Protein AF-A0A7X8XE27-F1 (afdb_monomer_lite)

Radius of gyration: 21.92 Å; chains: 1; bounding box: 52×35×64 Å

Foldseek 3Di:
DVVVVVVLCCCPVCLLVVLCVLLDLLNLQKAFPVGAPVVVLVVLVVLLVVLVVVLVVDPDPVVNLSSVLVNLSSQLSNLSSQLSVLLVCLLPHDDDPCSLVSNVVSLVSNVVSLVVVLVSCCVVDPPDDDSSSNVVCVVRSVVSVVSSVQSVQQWKKKWKKFDQPLPFFKWKWKWWQFPVGIDTQDIGRRAHVVNNRRIMMGITGDPDLGDTFKMKMKIFAAAKMWTQEMWTTHPNWTKGFDDKDKDWDWDPRVSHRDNDPDTIIFADHHRVVCVVDVVRRPTMIMMITGIDTD

Secondary structure (DSSP, 8-state):
-HHHHHHHHHHHHSHHHHHHHHTSHHHHTEEETTBS-HHHHHHHHHHHHHHHHHHHH--SHHHHHHHHHHHHHHHHHHHHHHHHHHHHHHHHS---TTHHHHHHHHHHHHHHHHHHHHHHHHHHSTT--S-HHHHHHHHHHHHHHHHHHHHHHT-EEEEEEE-S-TT-EEEEEEEEEETTEEEEEEEEE---SSTT-SEEEEEEE-S--SPEEEEEEEEEEEEEEEEEEEEEEETTEEEEEEEEEEESSEE-GGGGSSSSS--EEEEES-HHHHHH-HHHHTPPEEEEEEEEE-

Structure (mmCIF, N/CA/C/O backbone):
data_AF-A0A7X8XE27-F1
#
_entry.id   AF-A0A7X8XE27-F1
#
loop_
_atom_site.group_PDB
_atom_site.id
_atom_site.type_symbol
_atom_site.label_atom_id
_atom_site.label_alt_id
_atom_site.label_comp_id
_atom_site.label_asym_id
_atom_site.label_entity_id
_atom_site.label_seq_id
_atom_site.pdbx_PDB_ins_code
_atom_site.Cartn_x
_atom_site.Cartn_y
_atom_site.Cartn_z
_atom_site.occupancy
_atom_site.B_iso_or_equiv
_atom_site.auth_seq_id
_atom_site.auth_comp_id
_atom_site.auth_asym_id
_atom_site.auth_atom_id
_atom_site.pdbx_PDB_model_num
ATOM 1 N N . ASP A 1 1 ? 6.475 -4.114 -38.407 1.00 52.50 1 ASP A N 1
ATOM 2 C CA . ASP A 1 1 ? 7.044 -2.835 -37.939 1.00 52.50 1 ASP A CA 1
ATOM 3 C C . ASP A 1 1 ? 6.078 -1.964 -37.155 1.00 52.50 1 ASP A C 1
ATOM 5 O O . ASP A 1 1 ? 6.455 -1.553 -36.069 1.00 52.50 1 ASP A O 1
ATOM 9 N N . GLU A 1 2 ? 4.837 -1.755 -37.597 1.00 38.69 2 GLU A N 1
ATOM 10 C CA . GLU A 1 2 ? 3.845 -0.936 -36.868 1.00 38.69 2 GLU A CA 1
ATOM 11 C C . GLU A 1 2 ? 3.495 -1.489 -35.471 1.00 38.69 2 GLU A C 1
ATOM 13 O O . GLU A 1 2 ? 3.572 -0.767 -34.490 1.00 38.69 2 GLU A O 1
ATOM 18 N N . VAL A 1 3 ? 3.290 -2.806 -35.341 1.00 46.00 3 VAL A N 1
ATOM 19 C CA . VAL A 1 3 ? 3.072 -3.484 -34.042 1.00 46.00 3 VAL A CA 1
ATOM 20 C C . VAL A 1 3 ? 4.268 -3.344 -33.092 1.00 46.00 3 VAL A C 1
ATOM 22 O O . VAL A 1 3 ? 4.089 -3.243 -31.882 1.00 46.00 3 VAL A O 1
ATOM 25 N N . LEU A 1 4 ? 5.496 -3.333 -33.625 1.00 45.22 4 LEU A N 1
ATOM 26 C CA . LEU A 1 4 ? 6.700 -3.132 -32.817 1.00 45.22 4 LEU A CA 1
ATOM 27 C C . LEU A 1 4 ? 6.772 -1.670 -32.360 1.00 45.22 4 LEU A C 1
ATOM 29 O O . LEU A 1 4 ? 6.983 -1.426 -31.183 1.00 45.22 4 LEU A O 1
ATOM 33 N N . LEU A 1 5 ? 6.525 -0.713 -33.259 1.00 46.56 5 LEU A N 1
ATOM 34 C CA . LEU A 1 5 ? 6.460 0.721 -32.957 1.00 46.56 5 LEU A CA 1
ATOM 35 C C . LEU A 1 5 ? 5.353 1.070 -31.952 1.00 46.56 5 LEU A C 1
ATOM 37 O O . LEU A 1 5 ? 5.596 1.864 -31.046 1.00 46.56 5 LEU A O 1
ATOM 41 N N . ASP A 1 6 ? 4.185 0.441 -32.051 1.00 50.34 6 ASP A N 1
ATOM 42 C CA . ASP A 1 6 ? 3.089 0.599 -31.096 1.00 50.34 6 ASP A CA 1
ATOM 43 C C . ASP A 1 6 ? 3.416 -0.054 -29.756 1.00 50.34 6 ASP A C 1
ATOM 45 O O . ASP A 1 6 ? 3.241 0.575 -28.711 1.00 50.34 6 ASP A O 1
ATOM 49 N N . ALA A 1 7 ? 3.981 -1.266 -29.749 1.00 50.03 7 ALA A N 1
ATOM 50 C CA . ALA A 1 7 ? 4.483 -1.888 -28.525 1.00 50.03 7 ALA A CA 1
ATOM 51 C C . ALA A 1 7 ? 5.554 -1.010 -27.858 1.00 50.03 7 ALA A C 1
ATOM 53 O O . ALA A 1 7 ? 5.538 -0.835 -26.642 1.00 50.03 7 ALA A O 1
ATOM 54 N N . MET A 1 8 ? 6.435 -0.394 -28.650 1.00 51.53 8 MET A N 1
ATOM 55 C CA . MET A 1 8 ? 7.493 0.500 -28.185 1.00 51.53 8 MET A CA 1
ATOM 56 C C . MET A 1 8 ? 6.935 1.808 -27.630 1.00 51.53 8 MET A C 1
ATOM 58 O O . MET A 1 8 ? 7.313 2.162 -26.523 1.00 51.53 8 MET A O 1
ATOM 62 N N . ARG A 1 9 ? 5.995 2.480 -28.309 1.00 49.75 9 ARG A N 1
ATOM 63 C CA . ARG A 1 9 ? 5.295 3.669 -27.781 1.00 49.75 9 ARG A CA 1
ATOM 64 C C . ARG A 1 9 ? 4.586 3.365 -26.469 1.00 49.75 9 ARG A C 1
ATOM 66 O O . ARG A 1 9 ? 4.750 4.081 -25.483 1.00 49.75 9 ARG A O 1
ATOM 73 N N . THR A 1 10 ? 3.884 2.235 -26.424 1.00 51.91 10 THR A N 1
ATOM 74 C CA . THR A 1 10 ? 3.203 1.748 -25.220 1.00 51.91 10 THR A CA 1
ATOM 75 C C . THR A 1 10 ? 4.185 1.517 -24.072 1.00 51.91 10 THR A C 1
ATOM 77 O O . THR A 1 10 ? 3.828 1.707 -22.913 1.00 51.91 10 THR A O 1
ATOM 80 N N . TRP A 1 11 ? 5.426 1.132 -24.372 1.00 52.97 11 TRP A N 1
ATOM 81 C CA . TRP A 1 11 ? 6.449 0.851 -23.374 1.00 52.97 11 TRP A CA 1
ATOM 82 C C . TRP A 1 11 ? 7.327 2.063 -23.036 1.00 52.97 11 TRP A C 1
ATOM 84 O O . TRP A 1 11 ? 7.807 2.149 -21.920 1.00 52.97 11 TRP A O 1
ATOM 94 N N . THR A 1 12 ? 7.516 3.045 -23.913 1.00 52.06 12 THR A N 1
ATOM 95 C CA . THR A 1 12 ? 8.308 4.250 -23.608 1.00 52.06 12 THR A CA 1
ATOM 96 C C . THR A 1 12 ? 7.471 5.361 -22.979 1.00 52.06 12 THR A C 1
ATOM 98 O O . THR A 1 12 ? 7.976 6.096 -22.139 1.00 52.06 12 THR A O 1
ATOM 101 N N . GLU A 1 13 ? 6.186 5.479 -23.330 1.00 49.72 13 GLU A N 1
ATOM 102 C CA . GLU A 1 13 ? 5.309 6.539 -22.807 1.00 49.72 13 GLU A CA 1
ATOM 103 C C . GLU A 1 13 ? 4.600 6.119 -21.509 1.00 49.72 13 GLU A C 1
ATOM 105 O O . GLU A 1 13 ? 4.481 6.923 -20.586 1.00 49.72 13 GLU A O 1
ATOM 110 N N . LYS A 1 14 ? 4.201 4.844 -21.360 1.00 52.22 14 LYS A N 1
ATOM 111 C CA . LYS A 1 14 ? 3.549 4.376 -20.118 1.00 52.22 14 LYS A CA 1
ATOM 112 C C . LYS A 1 14 ? 4.525 4.127 -18.971 1.00 52.22 14 LYS A C 1
ATOM 114 O O . LYS A 1 14 ? 4.100 4.096 -17.820 1.00 52.22 14 LYS A O 1
ATOM 119 N N . THR A 1 15 ? 5.815 3.947 -19.237 1.00 52.00 15 THR A N 1
ATOM 120 C CA . THR A 1 15 ? 6.766 3.502 -18.203 1.00 52.00 15 THR A CA 1
ATOM 121 C C . THR A 1 15 ? 7.099 4.577 -17.170 1.00 52.00 15 THR A C 1
ATOM 123 O O . THR A 1 15 ? 7.339 4.244 -16.013 1.00 52.00 15 THR A O 1
ATOM 126 N N . TYR A 1 16 ? 6.910 5.856 -17.506 1.00 51.88 16 TYR A N 1
ATOM 127 C CA . TYR A 1 16 ? 6.909 6.946 -16.524 1.00 51.88 16 TYR A CA 1
ATOM 128 C C . TYR A 1 16 ? 5.826 6.777 -15.452 1.00 51.88 16 TYR A C 1
ATOM 130 O O . TYR A 1 16 ? 6.109 6.890 -14.263 1.00 51.88 16 TYR A O 1
ATOM 138 N N . SER A 1 17 ? 4.600 6.423 -15.856 1.00 55.03 17 SER A N 1
ATOM 139 C CA . SER A 1 17 ? 3.514 6.120 -14.911 1.00 55.03 17 SER A CA 1
ATOM 140 C C . SER A 1 17 ? 3.743 4.816 -14.137 1.00 55.03 17 SER A C 1
ATOM 142 O O . SER A 1 17 ? 3.210 4.636 -13.045 1.00 55.03 17 SER A O 1
ATOM 144 N N . LYS A 1 18 ? 4.568 3.904 -14.674 1.00 65.12 18 LYS A N 1
ATOM 145 C CA . LYS A 1 18 ? 4.872 2.633 -14.013 1.00 65.12 18 LYS A CA 1
ATOM 146 C C . LYS A 1 18 ? 5.796 2.817 -12.816 1.00 65.12 18 LYS A C 1
ATOM 148 O O . LYS A 1 18 ? 5.510 2.220 -11.786 1.00 65.12 18 LYS A O 1
ATOM 153 N N . PHE A 1 19 ? 6.849 3.635 -12.899 1.00 69.38 19 PHE A N 1
ATOM 154 C CA . PHE A 1 19 ? 7.773 3.807 -11.764 1.00 69.38 19 PHE A CA 1
ATOM 155 C C . PHE A 1 19 ? 7.086 4.414 -10.551 1.00 69.38 19 PHE A C 1
ATOM 157 O O . PHE A 1 19 ? 7.182 3.859 -9.457 1.00 69.38 19 PHE A O 1
ATOM 164 N N . SER A 1 20 ? 6.334 5.495 -10.768 1.00 70.25 20 SER A N 1
ATOM 165 C CA . SER A 1 20 ? 5.564 6.135 -9.708 1.00 70.25 20 SER A CA 1
ATOM 166 C C . SER A 1 20 ? 4.583 5.154 -9.069 1.00 70.25 20 SER A C 1
ATOM 168 O O . SER A 1 20 ? 4.427 5.172 -7.855 1.00 70.25 20 SER A O 1
ATOM 170 N N . SER A 1 21 ? 3.983 4.246 -9.850 1.00 81.94 21 SER A N 1
ATOM 171 C CA . SER A 1 21 ? 3.086 3.215 -9.323 1.00 81.94 21 SER A CA 1
ATOM 172 C C . SER A 1 21 ? 3.814 2.102 -8.551 1.00 81.94 21 SER A C 1
ATOM 174 O O . SER A 1 21 ? 3.418 1.804 -7.428 1.00 81.94 21 SER A O 1
ATOM 176 N N . LEU A 1 22 ? 4.897 1.529 -9.092 1.00 87.56 22 LEU A N 1
ATOM 177 C CA . LEU A 1 22 ? 5.594 0.349 -8.549 1.00 87.56 22 LEU A CA 1
ATOM 178 C C . LEU A 1 22 ? 6.518 0.659 -7.368 1.00 87.56 22 LEU A C 1
ATOM 180 O O . LEU A 1 22 ? 6.864 -0.236 -6.606 1.00 87.56 22 LEU A O 1
ATOM 184 N N . LEU A 1 23 ? 6.933 1.914 -7.221 1.00 91.56 23 LEU A N 1
ATOM 185 C CA . LEU A 1 23 ? 7.709 2.392 -6.076 1.00 91.56 23 LEU A CA 1
ATOM 186 C C . LEU A 1 23 ? 6.852 3.237 -5.122 1.00 91.56 23 LEU A C 1
ATOM 188 O O . LEU A 1 23 ? 7.371 3.819 -4.175 1.00 91.56 23 LEU A O 1
ATOM 192 N N . SER A 1 24 ? 5.535 3.314 -5.346 1.00 91.19 24 SER A N 1
ATOM 193 C CA . SER A 1 24 ? 4.640 3.992 -4.408 1.00 91.19 24 SER A CA 1
ATOM 194 C C . SER A 1 24 ? 4.475 3.198 -3.118 1.00 91.19 24 SER A C 1
ATOM 196 O O . SER A 1 24 ? 4.421 1.966 -3.122 1.00 91.19 24 SER A O 1
ATOM 198 N N . GLN A 1 25 ? 4.227 3.919 -2.024 1.00 92.06 25 GLN A N 1
ATOM 199 C CA . GLN A 1 25 ? 3.731 3.333 -0.779 1.00 92.06 25 GLN A CA 1
ATOM 200 C C . GLN A 1 25 ? 2.491 2.459 -1.022 1.00 92.06 25 GLN A C 1
ATOM 202 O O . GLN A 1 25 ? 2.365 1.378 -0.456 1.00 92.06 25 GLN A O 1
ATOM 207 N N . GLY A 1 26 ? 1.588 2.903 -1.904 1.00 90.69 26 GLY A N 1
ATOM 208 C CA . GLY A 1 26 ? 0.358 2.183 -2.220 1.00 90.69 26 GLY A CA 1
ATOM 209 C C . GLY A 1 26 ? 0.571 0.822 -2.880 1.00 90.69 26 GLY A C 1
ATOM 210 O O . GLY A 1 26 ? -0.280 -0.043 -2.710 1.00 90.69 26 GLY A O 1
ATOM 211 N N . TYR A 1 27 ? 1.686 0.623 -3.583 1.00 92.31 27 TYR A N 1
ATOM 212 C CA . TYR A 1 27 ? 2.089 -0.678 -4.111 1.00 92.31 27 TYR A CA 1
ATOM 213 C C . TYR A 1 27 ? 2.929 -1.464 -3.102 1.00 92.31 27 TYR A C 1
ATOM 215 O O . TYR A 1 27 ? 2.671 -2.647 -2.904 1.00 92.31 27 TYR A O 1
ATOM 223 N N . LEU A 1 28 ? 3.928 -0.840 -2.472 1.00 95.31 28 LEU A N 1
ATOM 224 C CA . LEU A 1 28 ? 4.884 -1.531 -1.595 1.00 95.31 28 LEU A CA 1
ATOM 225 C C . LEU A 1 28 ? 4.248 -2.063 -0.306 1.00 95.31 28 LEU A C 1
ATOM 227 O O . LEU A 1 28 ? 4.671 -3.099 0.190 1.00 95.31 28 LEU A O 1
ATOM 231 N N . LEU A 1 29 ? 3.215 -1.384 0.197 1.00 95.81 29 LEU A N 1
ATOM 232 C CA . LEU A 1 29 ? 2.493 -1.724 1.428 1.00 95.81 29 LEU A CA 1
ATOM 233 C C . LEU A 1 29 ? 1.088 -2.278 1.153 1.00 95.81 29 LEU A C 1
ATOM 235 O O . LEU A 1 29 ? 0.155 -2.076 1.933 1.00 95.81 29 LEU A O 1
ATOM 239 N N . ASN A 1 30 ? 0.918 -2.907 -0.008 1.00 95.12 30 ASN A N 1
ATOM 240 C CA . ASN A 1 30 ? -0.318 -3.560 -0.413 1.00 95.12 30 ASN A CA 1
ATOM 241 C C . ASN A 1 30 ? -0.003 -4.974 -0.875 1.00 95.12 30 ASN A C 1
ATOM 243 O O . ASN A 1 30 ? 0.770 -5.165 -1.819 1.00 95.12 30 ASN A O 1
ATOM 247 N N . PHE A 1 31 ? -0.592 -5.957 -0.216 1.00 94.19 31 PHE A N 1
ATOM 248 C CA . PHE A 1 31 ? -0.321 -7.361 -0.464 1.00 94.19 31 PHE A CA 1
ATOM 249 C C . PHE A 1 31 ? -1.602 -8.043 -0.910 1.00 94.19 31 PHE A C 1
ATOM 251 O O . PHE A 1 31 ? -2.662 -7.861 -0.321 1.00 94.19 31 PHE A O 1
ATOM 258 N N . ASN A 1 32 ? -1.517 -8.819 -1.985 1.00 90.75 32 ASN A N 1
ATOM 259 C CA . ASN A 1 32 ? -2.635 -9.653 -2.394 1.00 90.75 32 ASN A CA 1
ATOM 260 C C . ASN A 1 32 ? -2.829 -10.744 -1.333 1.00 90.75 32 ASN A C 1
ATOM 262 O O . ASN A 1 32 ? -1.846 -11.253 -0.799 1.00 90.75 32 ASN A O 1
ATOM 266 N N . PHE A 1 33 ? -4.073 -11.136 -1.070 1.00 88.06 33 PHE A N 1
ATOM 267 C CA . PHE A 1 33 ? -4.371 -12.267 -0.189 1.00 88.06 33 PHE A CA 1
ATOM 268 C C . PHE A 1 33 ? -3.650 -13.562 -0.609 1.00 88.06 33 PHE A C 1
ATOM 270 O O . PHE A 1 33 ? -3.213 -14.341 0.229 1.00 88.06 33 PHE A O 1
ATOM 277 N N . ASN A 1 34 ? -3.441 -13.759 -1.915 1.00 84.69 34 ASN A N 1
ATOM 278 C CA . ASN A 1 34 ? -2.678 -14.890 -2.456 1.00 84.69 34 ASN A CA 1
ATOM 279 C C . ASN A 1 34 ? -1.146 -14.733 -2.318 1.00 84.69 34 ASN A C 1
ATOM 281 O O . ASN A 1 34 ? -0.391 -15.537 -2.865 1.00 84.69 34 ASN A O 1
ATOM 285 N N . GLY A 1 35 ? -0.679 -13.691 -1.627 1.00 85.31 35 GLY A N 1
ATOM 286 C CA . GLY A 1 35 ? 0.728 -13.405 -1.376 1.00 85.31 35 GLY A CA 1
ATOM 287 C C . GLY A 1 35 ? 1.419 -12.602 -2.481 1.00 85.31 35 GLY A C 1
ATOM 288 O O . GLY A 1 35 ? 0.819 -11.811 -3.215 1.00 85.31 35 GLY A O 1
ATOM 289 N N . MET A 1 36 ? 2.737 -12.779 -2.572 1.00 90.38 36 MET A N 1
ATOM 290 C CA . MET A 1 36 ? 3.600 -12.035 -3.490 1.00 90.38 36 MET A CA 1
ATOM 291 C C . MET A 1 36 ? 3.429 -12.492 -4.954 1.00 90.38 36 MET A C 1
ATOM 293 O O . MET A 1 36 ? 3.272 -13.686 -5.220 1.00 90.38 36 MET A O 1
ATOM 297 N N . PRO A 1 37 ? 3.510 -11.579 -5.947 1.00 88.38 37 PRO A N 1
ATOM 298 C CA . PRO A 1 37 ? 3.256 -11.888 -7.358 1.00 88.38 37 PRO A CA 1
ATOM 299 C C . PRO A 1 37 ? 4.443 -12.594 -8.050 1.00 88.38 37 PRO A C 1
ATOM 301 O O . PRO A 1 37 ? 4.961 -12.128 -9.067 1.00 88.38 37 PRO A O 1
ATOM 304 N N . TYR A 1 38 ? 4.872 -13.748 -7.532 1.00 91.12 38 TYR A N 1
ATOM 305 C CA . TYR A 1 38 ? 6.031 -14.504 -8.029 1.00 91.12 38 TYR A CA 1
ATOM 306 C C . TYR A 1 38 ? 5.939 -14.886 -9.509 1.00 91.12 38 TYR A C 1
ATOM 308 O O . TYR A 1 38 ? 6.947 -14.879 -10.213 1.00 91.12 38 TYR A O 1
ATOM 316 N N . ALA A 1 39 ? 4.737 -15.178 -10.014 1.00 90.31 39 ALA A N 1
ATOM 317 C CA . ALA A 1 39 ? 4.532 -15.479 -11.431 1.00 90.31 39 ALA A CA 1
ATOM 318 C C . ALA A 1 39 ? 4.867 -14.279 -12.339 1.00 90.31 39 ALA A C 1
ATOM 320 O O . ALA A 1 39 ? 5.435 -14.454 -13.420 1.00 90.31 39 ALA A O 1
ATOM 321 N N . VAL A 1 40 ? 4.566 -13.055 -11.887 1.00 88.19 40 VAL A N 1
ATOM 322 C CA . VAL A 1 40 ? 4.901 -11.819 -12.612 1.00 88.19 40 VAL A CA 1
ATOM 323 C C . VAL A 1 40 ? 6.416 -11.628 -12.643 1.00 88.19 40 VAL A C 1
ATOM 325 O O . VAL A 1 40 ? 6.974 -11.339 -13.699 1.00 88.19 40 VAL A O 1
ATOM 328 N N . GLU A 1 41 ? 7.093 -11.860 -11.517 1.00 91.25 41 GLU A N 1
ATOM 329 C CA . GLU A 1 41 ? 8.556 -11.794 -11.438 1.00 91.25 41 GLU A CA 1
ATOM 330 C C . GLU A 1 41 ? 9.235 -12.881 -12.291 1.00 91.25 41 GLU A C 1
ATOM 332 O O . GLU A 1 41 ? 10.195 -12.601 -13.009 1.00 91.25 41 GLU A O 1
ATOM 337 N N . ALA A 1 42 ? 8.710 -14.108 -12.316 1.00 92.00 42 ALA A N 1
ATOM 338 C CA . ALA A 1 42 ? 9.221 -15.167 -13.187 1.00 92.00 42 ALA A CA 1
ATOM 339 C C . ALA A 1 42 ? 9.103 -14.796 -14.679 1.00 92.00 42 ALA A C 1
ATOM 341 O O . ALA A 1 42 ? 10.060 -14.965 -15.442 1.00 92.00 42 ALA A O 1
ATOM 342 N N . ASN A 1 43 ? 7.964 -14.226 -15.091 1.00 89.44 43 ASN A N 1
ATOM 343 C CA . ASN A 1 43 ? 7.776 -13.710 -16.448 1.00 89.44 43 ASN A CA 1
ATOM 344 C C . ASN A 1 43 ? 8.760 -12.564 -16.749 1.00 89.44 43 ASN A C 1
ATOM 346 O O . ASN A 1 43 ? 9.406 -12.554 -17.796 1.00 89.44 43 ASN A O 1
ATOM 350 N N . ARG A 1 44 ? 8.966 -11.643 -15.802 1.00 90.38 44 ARG A N 1
ATOM 351 C CA . ARG A 1 44 ? 9.948 -10.559 -15.935 1.00 90.38 44 ARG A CA 1
ATOM 352 C C . ARG A 1 44 ? 11.367 -11.087 -16.149 1.00 90.38 44 ARG A C 1
ATOM 354 O O . ARG A 1 44 ? 12.064 -10.612 -17.044 1.00 90.38 44 ARG A O 1
ATOM 361 N N . ARG A 1 45 ? 11.796 -12.107 -15.397 1.00 91.44 45 ARG A N 1
ATOM 362 C CA . ARG A 1 45 ? 13.108 -12.760 -15.588 1.00 91.44 45 ARG A CA 1
ATOM 363 C C . ARG A 1 45 ? 13.250 -13.365 -16.984 1.00 91.44 45 ARG A C 1
ATOM 365 O O . ARG A 1 45 ? 14.294 -13.192 -17.617 1.00 91.44 45 ARG A O 1
ATOM 372 N N . LEU A 1 46 ? 12.200 -14.013 -17.490 1.00 91.62 46 LEU A N 1
ATOM 373 C CA . LEU A 1 46 ? 12.168 -14.528 -18.860 1.00 91.62 46 LEU A CA 1
ATOM 374 C C . LEU A 1 46 ? 12.296 -13.393 -19.890 1.00 91.62 46 LEU A C 1
ATOM 376 O O . LEU A 1 46 ? 13.125 -13.480 -20.797 1.00 91.62 46 LEU A O 1
ATOM 380 N N . GLN A 1 47 ? 11.541 -12.303 -19.724 1.00 89.31 47 GLN A N 1
ATOM 381 C CA . GLN A 1 47 ? 11.629 -11.122 -20.591 1.00 89.31 47 GLN A CA 1
ATOM 382 C C . GLN A 1 47 ? 13.042 -10.531 -20.593 1.00 89.31 47 GLN A C 1
ATOM 384 O O . GLN A 1 47 ? 13.595 -10.283 -21.663 1.00 89.31 47 GLN A O 1
ATOM 389 N N . LYS A 1 48 ? 13.678 -10.386 -19.423 1.00 90.31 48 LYS A N 1
ATOM 390 C CA . LYS A 1 48 ? 15.068 -9.909 -19.306 1.00 90.31 48 LYS A CA 1
ATOM 391 C C . LYS A 1 48 ? 16.041 -10.790 -20.091 1.00 90.31 48 LYS A C 1
ATOM 393 O O . LYS A 1 48 ? 16.888 -10.269 -20.818 1.00 90.31 48 LYS A O 1
ATOM 398 N N . ALA A 1 49 ? 15.905 -12.114 -19.997 1.00 90.06 49 ALA A N 1
ATOM 399 C CA . ALA A 1 49 ? 16.746 -13.050 -20.742 1.00 90.06 49 ALA A CA 1
ATOM 400 C C . ALA A 1 49 ? 16.567 -12.908 -22.267 1.00 90.06 49 ALA A C 1
ATOM 402 O O . ALA A 1 49 ? 17.557 -12.850 -23.004 1.00 90.06 49 ALA A O 1
ATOM 403 N N . ILE A 1 50 ? 15.320 -12.785 -22.736 1.00 90.12 50 ILE A N 1
ATOM 404 C CA . ILE A 1 50 ? 14.992 -12.589 -24.157 1.00 90.12 50 ILE A CA 1
ATOM 405 C C . ILE A 1 50 ? 15.556 -11.257 -24.667 1.00 90.12 50 ILE A C 1
ATOM 407 O O . ILE A 1 50 ? 16.230 -11.229 -25.699 1.00 90.12 50 ILE A O 1
ATOM 411 N N . ILE A 1 51 ? 15.339 -10.163 -23.933 1.00 90.81 51 ILE A N 1
ATOM 412 C CA . ILE A 1 51 ? 15.809 -8.822 -24.306 1.00 90.81 51 ILE A CA 1
ATOM 413 C C . ILE A 1 51 ? 17.338 -8.775 -24.363 1.00 90.81 51 ILE A C 1
ATOM 415 O O . ILE A 1 51 ? 17.895 -8.266 -25.336 1.00 90.81 51 ILE A O 1
ATOM 419 N N . LYS A 1 52 ? 18.034 -9.388 -23.398 1.00 91.50 52 LYS A N 1
ATOM 420 C CA . LYS A 1 52 ? 19.502 -9.480 -23.406 1.00 91.50 52 LYS A CA 1
ATOM 421 C C . LYS A 1 52 ? 20.030 -10.166 -24.671 1.00 91.50 52 LYS A C 1
ATOM 423 O O . LYS A 1 52 ? 20.993 -9.685 -25.268 1.00 91.50 52 LYS A O 1
ATOM 428 N N . ASN A 1 53 ? 19.396 -11.256 -25.109 1.00 90.31 53 ASN A N 1
ATOM 429 C CA . ASN A 1 53 ? 19.755 -11.922 -26.365 1.00 90.31 53 ASN A CA 1
ATOM 430 C C . ASN A 1 53 ? 19.430 -11.050 -27.593 1.00 90.31 53 ASN A C 1
ATOM 432 O O . ASN A 1 53 ? 20.239 -10.945 -28.516 1.00 90.31 53 ASN A O 1
ATOM 436 N N . ALA A 1 54 ? 18.276 -10.378 -27.590 1.00 90.88 54 ALA A N 1
ATOM 437 C CA . ALA A 1 54 ? 17.850 -9.501 -28.679 1.00 90.88 54 ALA A CA 1
ATOM 438 C C . ALA A 1 54 ? 18.796 -8.301 -28.880 1.00 90.88 54 ALA A C 1
ATOM 440 O O . ALA A 1 54 ? 19.107 -7.956 -30.023 1.00 90.88 54 ALA A O 1
ATOM 441 N N . ILE A 1 55 ? 19.319 -7.708 -27.798 1.00 90.19 55 ILE A N 1
ATOM 442 C CA . ILE A 1 55 ? 20.307 -6.613 -27.854 1.00 90.19 55 ILE A CA 1
ATOM 443 C C . ILE A 1 55 ? 21.548 -7.035 -28.651 1.00 90.19 55 ILE A C 1
ATOM 445 O O . ILE A 1 55 ? 22.013 -6.281 -29.503 1.00 90.19 55 ILE A O 1
ATOM 449 N N . GLN A 1 56 ? 22.059 -8.250 -28.424 1.00 91.69 56 GLN A N 1
ATOM 450 C CA . GLN A 1 56 ? 23.259 -8.765 -29.100 1.00 91.69 56 GLN A CA 1
ATOM 451 C C . GLN A 1 56 ? 23.047 -8.995 -30.603 1.00 91.69 56 GLN A C 1
ATOM 453 O O . GLN A 1 56 ? 23.987 -8.897 -31.389 1.00 91.69 56 GLN A O 1
ATOM 458 N N . ARG A 1 57 ? 21.813 -9.308 -31.011 1.00 92.50 57 ARG A N 1
ATOM 459 C CA . ARG A 1 57 ? 21.457 -9.624 -32.404 1.00 92.50 57 ARG A CA 1
ATOM 460 C C . ARG A 1 57 ? 21.025 -8.397 -33.207 1.00 92.50 57 ARG A C 1
ATOM 462 O O . ARG A 1 57 ? 21.007 -8.446 -34.437 1.00 92.50 57 ARG A O 1
ATOM 469 N N . THR A 1 58 ? 20.679 -7.303 -32.533 1.00 91.31 58 THR A N 1
ATOM 470 C CA . THR A 1 58 ? 20.176 -6.084 -33.169 1.00 91.31 58 THR A CA 1
ATOM 471 C C . THR A 1 58 ? 21.319 -5.254 -33.742 1.00 91.31 58 THR A C 1
ATOM 473 O O . THR A 1 58 ? 22.178 -4.760 -33.016 1.00 91.31 58 THR A O 1
ATOM 476 N N . LYS A 1 59 ? 21.312 -5.064 -35.065 1.00 92.69 59 LYS A N 1
ATOM 477 C CA . LYS A 1 59 ? 22.362 -4.320 -35.784 1.00 92.69 59 LYS A CA 1
ATOM 478 C C . LYS A 1 59 ? 22.092 -2.818 -35.886 1.00 92.69 59 LYS A C 1
ATOM 480 O O . LYS A 1 59 ? 23.015 -2.039 -36.095 1.00 92.69 59 LYS A O 1
ATOM 485 N N . THR A 1 60 ? 20.835 -2.400 -35.757 1.00 89.69 60 THR A N 1
ATOM 486 C CA . THR A 1 60 ? 20.445 -0.991 -35.872 1.00 89.69 60 THR A CA 1
ATOM 487 C C . THR A 1 60 ? 20.632 -0.267 -34.543 1.00 89.69 60 THR A C 1
ATOM 489 O O . THR A 1 60 ? 20.115 -0.720 -33.519 1.00 89.69 60 THR A O 1
ATOM 492 N N . LEU A 1 61 ? 21.282 0.899 -34.565 1.00 84.75 61 LEU A N 1
ATOM 493 C CA . LEU A 1 61 ? 21.465 1.728 -33.372 1.00 84.75 61 LEU A CA 1
ATOM 494 C C . LEU A 1 61 ? 20.132 2.112 -32.688 1.00 84.75 61 LEU A C 1
ATOM 496 O O . LEU A 1 61 ? 20.067 1.977 -31.467 1.00 84.75 61 LEU A O 1
ATOM 500 N N . PRO A 1 62 ? 19.060 2.518 -33.405 1.00 83.19 62 PRO A N 1
ATOM 501 C CA . PRO A 1 62 ? 17.769 2.796 -32.771 1.00 83.19 62 PRO A CA 1
ATOM 502 C C . PRO A 1 62 ? 17.195 1.578 -32.041 1.00 83.19 62 PRO A C 1
ATOM 504 O O . PRO A 1 62 ? 16.937 1.658 -30.845 1.00 83.19 62 PRO A O 1
ATOM 507 N N . GLY A 1 63 ? 17.085 0.426 -32.713 1.00 83.56 63 GLY A N 1
ATOM 508 C CA . GLY A 1 63 ? 16.558 -0.795 -32.095 1.00 83.56 63 GLY A CA 1
ATOM 509 C C . GLY A 1 63 ? 17.335 -1.209 -30.842 1.00 83.56 63 GLY A C 1
ATOM 510 O O . GLY A 1 63 ? 16.736 -1.545 -29.825 1.00 83.56 63 GLY A O 1
ATOM 511 N N . ARG A 1 64 ? 18.669 -1.094 -30.871 1.00 87.19 64 ARG A N 1
ATOM 512 C CA . ARG A 1 64 ? 19.512 -1.381 -29.706 1.00 87.19 64 ARG A CA 1
ATOM 513 C C . ARG A 1 64 ? 19.213 -0.448 -28.530 1.00 87.19 64 ARG A C 1
ATOM 515 O O . ARG A 1 64 ? 19.086 -0.929 -27.412 1.00 87.19 64 ARG A O 1
ATOM 522 N N . ARG A 1 65 ? 19.057 0.858 -28.775 1.00 84.62 65 ARG A N 1
ATOM 523 C CA . ARG A 1 65 ? 18.737 1.851 -27.731 1.00 84.62 65 ARG A CA 1
ATOM 524 C C . ARG A 1 65 ? 17.406 1.555 -27.045 1.00 84.62 65 ARG A C 1
ATOM 526 O O . ARG A 1 65 ? 17.340 1.616 -25.824 1.00 84.62 65 ARG A O 1
ATOM 533 N N . ILE A 1 66 ? 16.379 1.194 -27.817 1.00 82.88 66 ILE A N 1
ATOM 534 C CA . ILE A 1 66 ? 15.081 0.821 -27.246 1.00 82.88 66 ILE A CA 1
ATOM 535 C C . ILE A 1 66 ? 15.191 -0.448 -26.403 1.00 82.88 66 ILE A C 1
ATOM 537 O O . ILE A 1 66 ? 14.678 -0.486 -25.292 1.00 82.88 66 ILE A O 1
ATOM 541 N N . LEU A 1 67 ? 15.868 -1.484 -26.898 1.00 87.38 67 LEU A N 1
ATOM 542 C CA . LEU A 1 67 ? 16.026 -2.720 -26.133 1.00 87.38 67 LEU A CA 1
ATOM 543 C C . LEU A 1 67 ? 16.844 -2.508 -24.848 1.00 87.38 67 LEU A C 1
ATOM 545 O O . LEU A 1 67 ? 16.539 -3.119 -23.828 1.00 87.38 67 LEU A O 1
ATOM 549 N N . GLU A 1 68 ? 17.855 -1.635 -24.875 1.00 86.69 68 GLU A N 1
ATOM 550 C CA . GLU A 1 68 ? 18.603 -1.234 -23.677 1.00 86.69 68 GLU A CA 1
ATOM 551 C C . GLU A 1 68 ? 17.696 -0.523 -22.661 1.00 86.69 68 GLU A C 1
ATOM 553 O O . GLU A 1 68 ? 17.740 -0.857 -21.481 1.00 86.69 68 GLU A O 1
ATOM 558 N N . GLU A 1 69 ? 16.841 0.403 -23.103 1.00 85.75 69 GLU A N 1
ATOM 559 C CA . GLU A 1 69 ? 15.845 1.059 -22.243 1.00 85.75 69 GLU A CA 1
ATOM 560 C C . GLU A 1 69 ? 14.836 0.045 -21.676 1.00 85.75 69 GLU A C 1
ATOM 562 O O . GLU A 1 69 ? 14.536 0.076 -20.483 1.00 85.75 69 GLU A O 1
ATOM 567 N N . ILE A 1 70 ? 14.419 -0.939 -22.487 1.00 86.38 70 ILE A N 1
ATOM 568 C CA . ILE A 1 70 ? 13.592 -2.059 -22.021 1.00 86.38 70 ILE A CA 1
ATOM 569 C C . ILE A 1 70 ? 14.274 -2.854 -20.915 1.00 86.38 70 ILE A C 1
ATOM 571 O O . ILE A 1 70 ? 13.680 -3.158 -19.880 1.00 86.38 70 ILE A O 1
ATOM 575 N N . SER A 1 71 ? 15.552 -3.160 -21.099 1.00 88.19 71 SER A N 1
ATOM 576 C CA . SER A 1 71 ? 16.326 -3.848 -20.076 1.00 88.19 71 SER A CA 1
ATOM 577 C C . SER A 1 71 ? 16.381 -3.045 -18.772 1.00 88.19 71 SER A C 1
ATOM 579 O O . SER A 1 71 ? 16.231 -3.636 -17.706 1.00 88.19 71 SER A O 1
ATOM 581 N N . PHE A 1 72 ? 16.559 -1.721 -18.837 1.00 87.50 72 PHE A N 1
ATOM 582 C CA . PHE A 1 72 ? 16.630 -0.873 -17.644 1.00 87.50 72 PHE A CA 1
ATOM 583 C C . PHE A 1 72 ? 15.334 -0.867 -16.841 1.00 87.50 72 PHE A C 1
ATOM 585 O O . PHE A 1 72 ? 15.384 -1.048 -15.623 1.00 87.50 72 PHE A O 1
ATOM 592 N N . CYS A 1 73 ? 14.171 -0.696 -17.476 1.00 87.12 73 CYS A N 1
ATOM 593 C CA . CYS A 1 73 ? 12.945 -0.656 -16.682 1.00 87.12 73 CYS A CA 1
ATOM 594 C C . CYS A 1 73 ? 12.614 -2.035 -16.103 1.00 87.12 73 CYS A C 1
ATOM 596 O O . CYS A 1 73 ? 12.209 -2.098 -14.950 1.00 87.12 73 CYS A O 1
ATOM 598 N N . LEU A 1 74 ? 12.904 -3.138 -16.806 1.00 89.69 74 LEU A N 1
ATOM 599 C CA . LEU A 1 74 ? 12.778 -4.481 -16.225 1.00 89.69 74 LEU A CA 1
ATOM 600 C C . LEU A 1 74 ? 13.704 -4.688 -15.009 1.00 89.69 74 LEU A C 1
ATOM 602 O O . LEU A 1 74 ? 13.320 -5.374 -14.062 1.00 89.69 74 LEU A O 1
ATOM 606 N N . GLU A 1 75 ? 14.912 -4.112 -14.998 1.00 91.75 75 GLU A N 1
ATOM 607 C CA . GLU A 1 75 ? 15.791 -4.130 -13.816 1.00 91.75 75 GLU A CA 1
ATOM 608 C C . GLU A 1 75 ? 15.197 -3.346 -12.641 1.00 91.75 75 GLU A C 1
ATOM 610 O O . GLU A 1 75 ? 15.191 -3.854 -11.521 1.00 91.75 75 GLU A O 1
ATOM 615 N N . ILE A 1 76 ? 14.647 -2.153 -12.892 1.00 91.12 76 ILE A N 1
ATOM 616 C CA . ILE A 1 76 ? 13.976 -1.343 -11.861 1.00 91.12 76 ILE A CA 1
ATOM 617 C C . ILE A 1 76 ? 12.764 -2.087 -11.295 1.00 91.12 76 ILE A C 1
ATOM 619 O O . ILE A 1 76 ? 12.600 -2.161 -10.081 1.00 91.12 76 ILE A O 1
ATOM 623 N N . GLU A 1 77 ? 11.935 -2.684 -12.153 1.00 91.38 77 GLU A N 1
ATOM 624 C CA . GLU A 1 77 ? 10.782 -3.469 -11.712 1.00 91.38 77 GLU A CA 1
ATOM 625 C C . GLU A 1 77 ? 11.194 -4.699 -10.881 1.00 91.38 77 GLU A C 1
ATOM 627 O O . GLU A 1 77 ? 10.498 -5.051 -9.928 1.00 91.38 77 GLU A O 1
ATOM 632 N N . SER A 1 78 ? 12.326 -5.336 -11.215 1.00 93.06 78 SER A N 1
ATOM 633 C CA . SER A 1 78 ? 12.880 -6.451 -10.426 1.00 93.06 78 SER A CA 1
ATOM 634 C C . SER A 1 78 ? 13.321 -5.961 -9.042 1.00 93.06 78 SER A C 1
ATOM 636 O O . SER A 1 78 ? 12.964 -6.555 -8.032 1.00 93.06 78 SER A O 1
ATOM 638 N N . ALA A 1 79 ? 14.044 -4.837 -8.985 1.00 94.38 79 ALA A N 1
ATOM 639 C CA . ALA A 1 79 ? 14.496 -4.247 -7.727 1.00 94.38 79 ALA A CA 1
ATOM 640 C C . ALA A 1 79 ? 13.319 -3.789 -6.842 1.00 94.38 79 ALA A C 1
ATOM 642 O O . ALA A 1 79 ? 13.355 -3.972 -5.629 1.00 94.38 79 ALA A O 1
ATOM 643 N N . ALA A 1 80 ? 12.248 -3.255 -7.439 1.00 93.75 80 ALA A N 1
ATOM 644 C CA . ALA A 1 80 ? 11.018 -2.908 -6.727 1.00 93.75 80 ALA A CA 1
ATOM 645 C C . ALA A 1 80 ? 10.311 -4.145 -6.144 1.00 93.75 80 ALA A C 1
ATOM 647 O O . ALA A 1 80 ? 9.789 -4.090 -5.031 1.00 93.75 80 ALA A O 1
ATOM 648 N N . PHE A 1 81 ? 10.292 -5.262 -6.883 1.00 93.88 81 PHE A N 1
ATOM 649 C CA . PHE A 1 81 ? 9.759 -6.530 -6.382 1.00 93.88 81 PHE A CA 1
ATOM 650 C C . PHE A 1 81 ? 10.575 -7.057 -5.198 1.00 93.88 81 PHE A C 1
ATOM 652 O O . PHE A 1 81 ? 9.982 -7.393 -4.181 1.00 93.88 81 PHE A O 1
ATOM 659 N N . GLU A 1 82 ? 11.905 -7.083 -5.305 1.00 94.88 82 GLU A N 1
ATOM 660 C CA . GLU A 1 82 ? 12.795 -7.526 -4.222 1.00 94.88 82 GLU A CA 1
ATOM 661 C C . GLU A 1 82 ? 12.646 -6.649 -2.967 1.00 94.88 82 GLU A C 1
ATOM 663 O O . GLU A 1 82 ? 12.543 -7.166 -1.858 1.00 94.88 82 GLU A O 1
ATOM 668 N N . LEU A 1 83 ? 12.549 -5.322 -3.132 1.00 95.88 83 LEU A N 1
ATOM 669 C CA . LEU A 1 83 ? 12.259 -4.415 -2.021 1.00 95.88 83 LEU A CA 1
ATOM 670 C C . LEU A 1 83 ? 10.918 -4.766 -1.361 1.00 95.88 83 LEU A C 1
ATOM 672 O O . LEU A 1 83 ? 10.850 -4.900 -0.143 1.00 95.88 83 LEU A O 1
ATOM 676 N N . LYS A 1 84 ? 9.855 -4.942 -2.158 1.00 95.50 84 LYS A N 1
ATOM 677 C CA . LYS A 1 84 ? 8.524 -5.315 -1.657 1.00 95.50 84 LYS A CA 1
ATOM 678 C C . LYS A 1 84 ? 8.528 -6.668 -0.944 1.00 95.50 84 LYS A C 1
ATOM 680 O O . LYS A 1 84 ? 7.870 -6.810 0.080 1.00 95.50 84 LYS A O 1
ATOM 685 N N . GLU A 1 85 ? 9.253 -7.645 -1.476 1.00 94.06 85 GLU A N 1
ATOM 686 C CA . GLU A 1 85 ? 9.407 -8.972 -0.878 1.00 94.06 85 GLU A CA 1
ATOM 687 C C . GLU A 1 85 ? 10.089 -8.890 0.487 1.00 94.06 85 GLU A C 1
ATOM 689 O O . GLU A 1 85 ? 9.595 -9.464 1.455 1.00 94.06 85 GLU A O 1
ATOM 694 N N . THR A 1 86 ? 11.170 -8.119 0.593 1.00 94.44 86 THR A N 1
ATOM 695 C CA . THR A 1 86 ? 11.873 -7.929 1.864 1.00 94.44 86 THR A CA 1
ATOM 696 C C . THR A 1 86 ? 11.019 -7.145 2.867 1.00 94.44 86 THR A C 1
ATOM 698 O O . THR A 1 86 ? 10.988 -7.507 4.042 1.00 94.44 86 THR A O 1
ATOM 701 N N . LEU A 1 87 ? 10.255 -6.133 2.426 1.00 95.00 87 LEU A N 1
ATOM 702 C CA . LEU A 1 87 ? 9.284 -5.429 3.281 1.00 95.00 87 LEU A CA 1
ATOM 703 C C . LEU A 1 87 ? 8.211 -6.390 3.807 1.00 95.00 87 LEU A C 1
ATOM 705 O O . LEU A 1 87 ? 7.941 -6.408 5.004 1.00 95.00 87 LEU A O 1
ATOM 709 N N . HIS A 1 88 ? 7.642 -7.228 2.936 1.00 94.12 88 HIS A N 1
ATOM 710 C CA . HIS A 1 88 ? 6.695 -8.273 3.330 1.00 94.12 88 HIS A CA 1
ATO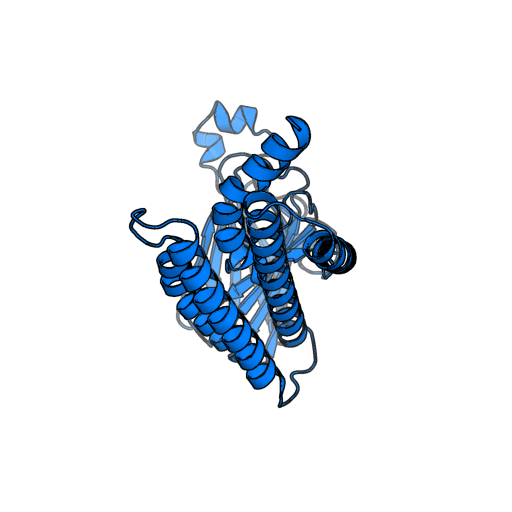M 711 C C . HIS A 1 88 ? 7.322 -9.227 4.359 1.00 94.12 88 HIS A C 1
ATOM 713 O O . HIS A 1 88 ? 6.729 -9.501 5.399 1.00 94.12 88 HIS A O 1
ATOM 719 N N . GLY A 1 89 ? 8.547 -9.698 4.113 1.00 91.81 89 GLY A N 1
ATOM 720 C CA . GLY A 1 89 ? 9.289 -10.534 5.057 1.00 91.81 89 GLY A CA 1
ATOM 721 C C . GLY A 1 89 ? 9.495 -9.868 6.421 1.00 91.81 89 GLY A C 1
ATOM 722 O O . GLY A 1 89 ? 9.403 -10.545 7.437 1.00 91.81 89 GLY A O 1
ATOM 723 N N . MET A 1 90 ? 9.704 -8.552 6.462 1.00 91.00 90 MET A N 1
ATOM 724 C CA . MET A 1 90 ? 9.851 -7.803 7.714 1.00 91.00 90 MET A CA 1
ATOM 725 C C . MET A 1 90 ? 8.530 -7.623 8.476 1.00 91.00 90 MET A C 1
ATOM 727 O O . MET A 1 90 ? 8.544 -7.591 9.702 1.00 91.00 90 MET A O 1
ATOM 731 N N . ILE A 1 91 ? 7.407 -7.507 7.758 1.00 92.50 91 ILE A N 1
ATOM 732 C CA . ILE A 1 91 ? 6.067 -7.286 8.330 1.00 92.50 91 ILE A CA 1
ATOM 733 C C . ILE A 1 91 ? 5.452 -8.581 8.881 1.00 92.50 91 ILE A C 1
ATOM 735 O O . ILE A 1 91 ? 4.758 -8.541 9.893 1.00 92.50 91 ILE A O 1
ATOM 739 N N . TYR A 1 92 ? 5.672 -9.723 8.221 1.00 89.50 92 TYR A N 1
ATOM 740 C CA . TYR A 1 92 ? 5.051 -11.003 8.611 1.00 89.50 92 TYR A CA 1
ATOM 741 C C . TYR A 1 92 ? 6.040 -12.056 9.122 1.00 89.50 92 TYR A C 1
ATOM 743 O O . TYR A 1 92 ? 5.625 -13.045 9.723 1.00 89.50 92 TYR A O 1
ATOM 751 N N . GLY A 1 93 ? 7.333 -11.907 8.837 1.00 79.19 93 GLY A N 1
ATOM 752 C CA . GLY A 1 93 ? 8.365 -12.861 9.232 1.00 79.19 93 GLY A CA 1
ATOM 753 C C . GLY A 1 93 ? 9.005 -12.526 10.577 1.00 79.19 93 GLY A C 1
ATOM 754 O O . GLY A 1 93 ? 8.824 -11.450 11.142 1.00 79.19 93 GLY A O 1
ATOM 755 N N . ALA A 1 94 ? 9.818 -13.453 11.086 1.00 63.81 94 ALA A N 1
ATOM 756 C CA . ALA A 1 94 ? 10.705 -13.154 12.201 1.00 63.81 94 ALA A CA 1
ATOM 757 C C . ALA A 1 94 ? 11.757 -12.144 11.729 1.00 63.81 94 ALA A C 1
ATOM 759 O O . ALA A 1 94 ? 12.542 -12.449 10.826 1.00 63.81 94 ALA A O 1
ATOM 760 N N . ARG A 1 95 ? 11.771 -10.947 12.328 1.00 66.94 95 ARG A N 1
ATOM 761 C CA . ARG A 1 95 ? 12.797 -9.934 12.060 1.00 66.94 95 ARG A CA 1
ATOM 762 C C . ARG A 1 95 ? 14.167 -10.571 12.269 1.00 66.94 95 ARG A C 1
ATOM 764 O O . ARG A 1 95 ? 14.496 -10.974 13.381 1.00 66.94 95 ARG A O 1
ATOM 771 N N . CYS A 1 96 ? 14.950 -10.697 11.201 1.00 65.56 96 CYS A N 1
ATOM 772 C CA . CYS A 1 96 ? 16.347 -11.087 11.326 1.00 65.56 96 CYS A CA 1
ATOM 773 C C . CYS A 1 96 ? 17.209 -9.826 11.405 1.00 65.56 96 CYS A C 1
ATOM 775 O O . CYS A 1 96 ? 16.889 -8.821 10.758 1.00 65.56 96 CYS A O 1
ATOM 777 N N . ASP A 1 97 ? 18.314 -9.897 12.150 1.00 69.06 97 ASP A N 1
ATOM 778 C CA . ASP A 1 97 ? 19.222 -8.769 12.425 1.00 69.06 97 ASP A CA 1
ATOM 779 C C . ASP A 1 97 ? 19.763 -8.079 11.156 1.00 69.06 97 ASP A C 1
ATOM 781 O O . ASP A 1 97 ? 20.278 -6.968 11.217 1.00 69.06 97 ASP A O 1
ATOM 785 N N . ASN A 1 98 ? 19.628 -8.716 9.987 1.00 82.25 98 ASN A N 1
ATOM 786 C CA . ASN A 1 98 ? 20.117 -8.215 8.705 1.00 82.25 98 ASN A CA 1
ATOM 787 C C . ASN A 1 98 ? 19.012 -7.689 7.760 1.00 82.25 98 ASN A C 1
ATOM 789 O O . ASN A 1 98 ? 19.311 -7.292 6.635 1.00 82.25 98 ASN A O 1
ATOM 793 N N . THR A 1 99 ? 17.736 -7.695 8.170 1.00 85.12 99 THR A N 1
ATOM 794 C CA . THR A 1 99 ? 16.615 -7.323 7.274 1.00 85.12 99 THR A CA 1
ATOM 795 C C . THR A 1 99 ? 16.673 -5.849 6.875 1.00 85.12 99 THR A C 1
ATOM 797 O O . THR A 1 99 ? 16.512 -5.517 5.703 1.00 85.12 99 THR A O 1
ATOM 800 N N . GLU A 1 100 ? 16.955 -4.956 7.826 1.00 88.62 100 GLU A N 1
ATOM 801 C CA . GLU A 1 100 ? 17.052 -3.516 7.558 1.00 88.62 100 GLU A CA 1
ATOM 802 C C . GLU A 1 100 ? 18.234 -3.190 6.635 1.00 88.62 100 GLU A C 1
ATOM 804 O O . GLU A 1 100 ? 18.087 -2.450 5.664 1.00 88.62 100 GLU A O 1
ATOM 809 N N . ALA A 1 101 ? 19.393 -3.813 6.865 1.00 91.00 101 ALA A N 1
ATOM 810 C CA . ALA A 1 101 ? 20.550 -3.669 5.986 1.00 91.00 101 ALA A CA 1
ATOM 811 C C . ALA A 1 101 ? 20.262 -4.184 4.564 1.00 91.00 101 ALA A C 1
ATOM 813 O O . ALA A 1 101 ? 20.684 -3.565 3.584 1.00 91.00 101 ALA A O 1
ATOM 814 N N . LEU A 1 102 ? 19.496 -5.274 4.431 1.00 92.81 102 LEU A N 1
ATOM 815 C CA . LEU A 1 102 ? 19.045 -5.776 3.133 1.00 92.81 102 LEU A CA 1
ATOM 816 C C . LEU A 1 102 ? 18.091 -4.790 2.434 1.00 92.81 102 LEU A C 1
ATOM 818 O O . LEU A 1 102 ? 18.269 -4.513 1.248 1.00 92.81 102 LEU A O 1
ATOM 822 N N . LEU A 1 103 ? 17.134 -4.195 3.156 1.00 94.38 103 LEU A N 1
ATOM 823 C CA . LEU A 1 103 ? 16.255 -3.141 2.626 1.00 94.38 103 LEU A CA 1
ATOM 824 C C . LEU A 1 103 ? 17.053 -1.930 2.126 1.00 94.38 103 LEU A C 1
ATOM 826 O O . LEU A 1 103 ? 16.812 -1.448 1.016 1.00 94.38 103 LEU A O 1
ATOM 830 N N . MET A 1 104 ? 18.041 -1.480 2.901 1.00 94.69 104 MET A N 1
ATOM 831 C CA . MET A 1 104 ? 18.930 -0.388 2.498 1.00 94.69 104 MET A CA 1
ATOM 832 C C . MET A 1 104 ? 19.765 -0.756 1.266 1.00 94.69 104 MET A C 1
ATOM 834 O O . MET A 1 104 ? 19.911 0.062 0.359 1.00 94.69 104 MET A O 1
ATOM 838 N N . SER A 1 105 ? 20.224 -2.007 1.158 1.00 95.31 105 SER A N 1
ATOM 839 C CA . SER A 1 105 ? 20.912 -2.500 -0.040 1.00 95.31 105 SER A CA 1
ATOM 840 C C . SER A 1 105 ? 20.018 -2.466 -1.289 1.00 95.31 105 SER A C 1
ATOM 842 O O . SER A 1 105 ? 20.467 -2.050 -2.363 1.00 95.31 105 SER A O 1
ATOM 844 N N . HIS A 1 106 ? 18.735 -2.830 -1.168 1.00 95.81 106 HIS A N 1
ATOM 845 C CA . HIS A 1 106 ? 17.778 -2.693 -2.270 1.00 95.81 106 HIS A CA 1
ATOM 846 C C . HIS A 1 106 ? 17.545 -1.224 -2.649 1.00 95.81 106 HIS A C 1
ATOM 848 O O . HIS A 1 106 ? 17.510 -0.904 -3.840 1.00 95.81 106 HIS A O 1
ATOM 854 N N . LEU A 1 107 ? 17.438 -0.319 -1.669 1.00 96.62 107 LEU A N 1
ATOM 855 C CA . LEU A 1 107 ? 17.311 1.120 -1.917 1.00 96.62 107 LEU A CA 1
ATOM 856 C C . LEU A 1 107 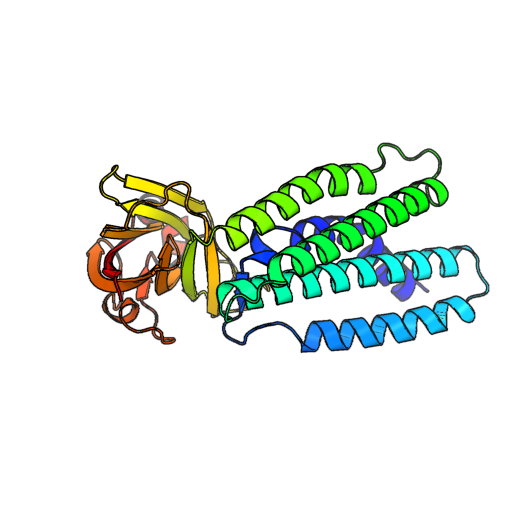? 18.533 1.681 -2.660 1.00 96.62 107 LEU A C 1
ATOM 858 O O . LEU A 1 107 ? 18.375 2.422 -3.632 1.00 96.62 107 LEU A O 1
ATOM 862 N N . ASP A 1 108 ? 19.742 1.289 -2.260 1.00 97.00 108 ASP A N 1
ATOM 863 C CA . ASP A 1 108 ? 20.982 1.691 -2.929 1.00 97.00 108 ASP A CA 1
ATOM 864 C C . ASP A 1 108 ? 21.036 1.182 -4.376 1.00 97.00 108 ASP A C 1
ATOM 866 O O . ASP A 1 108 ? 21.407 1.928 -5.289 1.00 97.00 108 ASP A O 1
ATOM 870 N N . ARG A 1 109 ? 20.589 -0.058 -4.620 1.00 96.56 109 ARG A N 1
ATOM 871 C CA . ARG A 1 109 ? 20.450 -0.599 -5.980 1.00 96.56 109 ARG A CA 1
ATOM 872 C C . ARG A 1 109 ? 19.456 0.218 -6.810 1.00 96.56 109 ARG A C 1
ATOM 874 O O . ARG A 1 109 ? 19.753 0.533 -7.962 1.00 96.56 109 ARG A O 1
ATOM 881 N N . ILE A 1 110 ? 18.301 0.582 -6.249 1.00 95.88 110 ILE A N 1
ATOM 882 C CA . ILE A 1 110 ? 17.293 1.415 -6.927 1.00 95.88 110 ILE A CA 1
ATOM 883 C C . ILE A 1 110 ? 17.865 2.802 -7.247 1.00 95.88 110 ILE A C 1
ATOM 885 O O . ILE A 1 110 ? 17.690 3.279 -8.369 1.00 95.88 110 ILE A O 1
ATOM 889 N N . ARG A 1 111 ? 18.605 3.421 -6.317 1.00 96.19 111 ARG A N 1
ATOM 890 C CA . ARG A 1 111 ? 19.294 4.703 -6.541 1.00 96.19 111 ARG A CA 1
ATOM 891 C C . ARG A 1 111 ? 20.277 4.608 -7.705 1.00 96.19 111 ARG A C 1
ATOM 893 O O . ARG A 1 111 ? 20.206 5.410 -8.633 1.00 96.19 111 ARG A O 1
ATOM 900 N N . HIS A 1 112 ? 21.131 3.584 -7.706 1.00 96.31 112 HIS A N 1
ATOM 901 C CA . HIS A 1 112 ? 22.107 3.368 -8.773 1.00 96.31 112 HIS A CA 1
ATOM 902 C C . HIS A 1 112 ? 21.450 3.142 -10.146 1.00 96.31 112 HIS A C 1
ATOM 904 O O . HIS A 1 112 ? 21.926 3.661 -11.162 1.00 96.31 112 HIS A O 1
ATOM 910 N N . LEU A 1 113 ? 20.342 2.394 -10.190 1.00 93.88 113 LEU A N 1
ATOM 911 C CA . LEU A 1 113 ? 19.556 2.203 -11.411 1.00 93.88 113 LEU A CA 1
ATOM 912 C C . LEU A 1 113 ? 18.929 3.519 -11.894 1.00 93.88 113 LEU A C 1
ATOM 914 O O . LEU A 1 113 ? 18.973 3.796 -13.092 1.00 93.88 113 LEU A O 1
ATOM 918 N N . GLY A 1 114 ? 18.401 4.338 -10.981 1.00 92.38 114 GLY A N 1
ATOM 919 C CA . GLY A 1 114 ? 17.851 5.662 -11.283 1.00 92.38 114 GLY A CA 1
ATOM 920 C C . GLY A 1 114 ? 18.889 6.615 -11.875 1.00 92.38 114 GLY A C 1
ATOM 921 O O . GLY A 1 114 ? 18.647 7.212 -12.924 1.00 92.38 114 GLY A O 1
ATOM 922 N N . ASP A 1 115 ? 20.078 6.694 -11.272 1.00 94.56 115 ASP A N 1
ATOM 923 C CA . ASP A 1 115 ? 21.191 7.501 -11.788 1.00 94.56 115 ASP A CA 1
ATOM 924 C C . ASP A 1 115 ? 21.658 7.014 -13.166 1.00 94.56 115 ASP A C 1
ATOM 926 O O . ASP A 1 115 ? 21.826 7.806 -14.098 1.00 94.56 115 ASP A O 1
ATOM 930 N N . SER A 1 116 ? 21.808 5.697 -13.329 1.00 93.69 116 SER A N 1
ATOM 931 C CA . SER A 1 116 ? 22.206 5.092 -14.604 1.00 93.69 116 SER A CA 1
ATOM 932 C C . SER A 1 116 ? 21.184 5.369 -15.705 1.00 93.69 116 SER A C 1
ATOM 934 O O . SER A 1 116 ? 21.555 5.715 -16.831 1.00 93.69 116 SER A O 1
ATOM 936 N N . TYR A 1 117 ? 19.893 5.261 -15.385 1.00 90.62 117 TYR A N 1
ATOM 937 C CA . TYR A 1 117 ? 18.833 5.519 -16.348 1.00 90.62 117 TYR A CA 1
ATOM 938 C C . TYR A 1 117 ? 18.717 7.012 -16.674 1.00 90.62 117 TYR A C 1
ATOM 940 O O . TYR A 1 117 ? 18.545 7.372 -17.836 1.00 90.62 117 TYR A O 1
ATOM 948 N N . SER A 1 118 ? 18.916 7.890 -15.692 1.00 91.06 118 SER A N 1
ATOM 949 C CA . SER A 1 118 ? 19.001 9.338 -15.893 1.00 91.06 118 SER A CA 1
ATOM 950 C C . SER A 1 118 ? 20.103 9.715 -16.895 1.00 91.06 118 SER A C 1
ATOM 952 O O . SER A 1 118 ? 19.839 10.418 -17.872 1.00 91.06 118 SER A O 1
ATOM 954 N N . LEU A 1 119 ? 21.318 9.182 -16.722 1.00 92.31 119 LEU A N 1
ATOM 955 C CA . LEU A 1 119 ? 22.431 9.406 -17.655 1.00 92.31 119 LEU A CA 1
ATOM 956 C C . LEU A 1 119 ? 22.125 8.862 -19.055 1.00 92.31 119 LEU A C 1
ATOM 958 O O . LEU A 1 119 ? 22.424 9.494 -20.073 1.00 92.31 119 LEU A O 1
ATOM 962 N N . GLN A 1 120 ? 21.515 7.677 -19.126 1.00 87.75 120 GLN A N 1
ATOM 963 C CA . GLN A 1 120 ? 21.103 7.100 -20.399 1.00 87.75 120 GLN A CA 1
ATOM 964 C C . GLN A 1 120 ? 20.042 7.971 -21.079 1.00 87.75 120 GLN A C 1
ATOM 966 O O . GLN A 1 120 ? 20.128 8.191 -22.287 1.00 87.75 120 GLN A O 1
ATOM 971 N N . TRP A 1 121 ? 19.077 8.497 -20.326 1.00 87.38 121 TRP A N 1
ATOM 972 C CA . TRP A 1 121 ? 18.022 9.358 -20.839 1.00 87.38 121 TRP A CA 1
ATOM 973 C C . TRP A 1 121 ? 18.606 10.610 -21.500 1.00 87.38 121 TRP A C 1
ATOM 975 O O . TRP A 1 121 ? 18.281 10.879 -22.655 1.00 87.38 121 TRP A O 1
ATOM 985 N N . GLU A 1 122 ? 19.541 11.299 -20.841 1.00 89.94 122 GLU A N 1
ATOM 986 C CA . GLU A 1 122 ? 20.209 12.492 -21.388 1.00 89.94 122 GLU A CA 1
ATOM 987 C C . GLU A 1 122 ? 20.993 12.179 -22.662 1.00 89.94 122 GLU A C 1
ATOM 989 O O . GLU A 1 122 ? 20.893 12.895 -23.661 1.00 89.94 122 GLU A O 1
ATOM 994 N N . ARG A 1 123 ? 21.729 11.062 -22.658 1.00 87.94 123 ARG A N 1
ATOM 995 C CA . ARG A 1 123 ? 22.488 10.593 -23.824 1.00 87.94 123 ARG A CA 1
ATOM 996 C C . ARG A 1 123 ? 21.584 10.286 -25.019 1.00 87.94 123 ARG A C 1
ATOM 998 O O . ARG A 1 123 ? 21.978 10.501 -26.165 1.00 87.94 123 ARG A O 1
ATOM 1005 N N . LEU A 1 124 ? 20.409 9.710 -24.771 1.00 83.44 124 LEU A N 1
ATOM 1006 C CA . LEU A 1 124 ? 19.476 9.292 -25.818 1.00 83.44 124 LEU A CA 1
ATOM 1007 C C . LEU A 1 124 ? 18.572 10.430 -26.302 1.00 83.44 124 LEU A C 1
ATOM 1009 O O . LEU A 1 124 ? 18.054 10.342 -27.415 1.00 83.44 124 LEU A O 1
ATOM 1013 N N . ARG A 1 125 ? 18.393 11.479 -25.493 1.00 83.62 125 ARG A N 1
ATOM 1014 C CA . ARG A 1 125 ? 17.449 12.579 -25.731 1.00 83.62 125 ARG A CA 1
ATOM 1015 C C . ARG A 1 125 ? 18.119 13.951 -25.546 1.00 83.62 125 ARG A C 1
ATOM 1017 O O . ARG A 1 125 ? 17.644 14.765 -24.750 1.00 83.62 125 ARG A O 1
ATOM 1024 N N . PRO A 1 126 ? 19.220 14.240 -26.269 1.00 84.31 126 PRO A N 1
ATOM 1025 C CA . PRO A 1 126 ? 19.920 15.510 -26.122 1.00 84.31 126 PRO A CA 1
ATOM 1026 C C . PRO A 1 126 ? 18.993 16.684 -26.461 1.00 84.31 126 PRO A C 1
ATOM 1028 O O . PRO A 1 126 ? 18.286 16.664 -27.466 1.00 84.31 126 PRO A O 1
ATOM 1031 N N . GLY A 1 127 ? 19.001 17.713 -25.613 1.00 84.25 127 GLY A N 1
ATOM 1032 C CA . GLY A 1 127 ? 18.185 18.920 -25.787 1.00 84.25 127 GLY A CA 1
ATOM 1033 C C . GLY A 1 127 ? 16.773 18.848 -25.196 1.00 84.25 127 GLY A C 1
ATOM 1034 O O . GLY A 1 127 ? 16.141 19.893 -25.066 1.00 84.25 127 GLY A O 1
ATOM 1035 N N . ILE A 1 128 ? 16.295 17.673 -24.770 1.00 84.25 128 ILE A N 1
ATOM 1036 C CA . ILE A 1 128 ? 15.025 17.556 -24.039 1.00 84.25 128 ILE A CA 1
ATOM 1037 C C . ILE A 1 128 ? 15.283 17.863 -22.559 1.00 84.25 128 ILE A C 1
ATOM 1039 O O . ILE A 1 128 ? 16.158 17.263 -21.938 1.00 84.25 128 ILE A O 1
ATOM 1043 N N . LYS A 1 129 ? 14.543 18.822 -21.991 1.00 86.19 129 LYS A N 1
ATOM 1044 C CA . LYS A 1 129 ? 14.638 19.229 -20.580 1.00 86.19 129 LYS A CA 1
ATOM 1045 C C . LYS A 1 129 ? 13.240 19.488 -19.993 1.00 86.19 129 LYS A C 1
ATOM 1047 O O . LYS A 1 129 ? 12.375 19.948 -20.737 1.00 86.19 129 LYS A O 1
ATOM 1052 N N . PRO A 1 130 ? 13.036 19.272 -18.679 1.00 88.12 130 PRO A N 1
ATOM 1053 C CA . PRO A 1 130 ? 13.995 18.709 -17.722 1.00 88.12 130 PRO A CA 1
ATOM 1054 C C . PRO A 1 130 ? 14.161 17.185 -17.872 1.00 88.12 130 PRO A C 1
ATOM 1056 O O . PRO A 1 130 ? 13.357 16.522 -18.525 1.00 88.12 130 PRO A O 1
ATOM 1059 N N . ASN A 1 131 ? 15.209 16.629 -17.257 1.00 88.31 131 ASN A N 1
ATOM 1060 C CA . ASN A 1 131 ? 15.377 15.183 -17.132 1.00 88.31 131 ASN A CA 1
ATOM 1061 C C . ASN A 1 131 ? 14.337 14.628 -16.149 1.00 88.31 131 ASN A C 1
ATOM 1063 O O . ASN A 1 131 ? 14.513 14.661 -14.931 1.00 88.31 131 ASN A O 1
ATOM 1067 N N . CYS A 1 132 ? 13.230 14.145 -16.702 1.00 85.31 132 CYS A N 1
ATOM 1068 C CA . CYS A 1 132 ? 12.098 13.627 -15.940 1.00 85.31 132 CYS A CA 1
ATOM 1069 C C . CYS A 1 132 ? 12.426 12.350 -15.151 1.00 85.31 132 CYS A C 1
ATOM 1071 O O . CYS A 1 132 ? 11.831 12.136 -14.100 1.00 85.31 132 CYS A O 1
ATOM 1073 N N . ILE A 1 133 ? 13.390 11.533 -15.601 1.00 86.88 133 ILE A N 1
ATOM 1074 C CA . ILE A 1 133 ? 13.845 10.362 -14.834 1.00 86.88 133 ILE A CA 1
ATOM 1075 C C . ILE A 1 133 ? 14.512 10.829 -13.546 1.00 86.88 133 ILE A C 1
ATOM 1077 O O . ILE A 1 133 ? 14.154 10.366 -12.467 1.00 86.88 133 ILE A O 1
ATOM 1081 N N . ARG A 1 134 ? 15.428 11.798 -13.648 1.00 91.19 134 ARG A N 1
ATOM 1082 C CA . ARG A 1 134 ? 16.097 12.359 -12.475 1.00 91.19 134 ARG A CA 1
ATOM 1083 C C . ARG A 1 134 ? 15.099 12.942 -11.478 1.00 91.19 134 ARG A C 1
ATOM 1085 O O . ARG A 1 134 ? 15.148 12.593 -10.306 1.00 91.19 134 ARG A O 1
ATOM 1092 N N . GLN A 1 135 ? 14.170 13.769 -11.959 1.00 90.38 135 GLN A N 1
ATOM 1093 C CA . GLN A 1 135 ? 13.140 14.385 -11.116 1.00 90.38 135 GLN A CA 1
ATOM 1094 C C . GLN A 1 135 ? 12.286 13.349 -10.381 1.00 90.38 135 GLN A C 1
ATOM 1096 O O . GLN A 1 135 ? 11.989 13.519 -9.201 1.00 90.38 135 GLN A O 1
ATOM 1101 N N . GLU A 1 136 ? 11.901 12.273 -11.067 1.00 88.69 136 GLU A N 1
ATOM 1102 C CA . GLU A 1 136 ? 11.062 11.238 -10.474 1.00 88.69 136 GLU A CA 1
ATOM 1103 C C . GLU A 1 136 ? 11.811 10.437 -9.400 1.00 88.69 136 GLU A C 1
ATOM 1105 O O . GLU A 1 136 ? 11.270 10.204 -8.321 1.00 88.69 136 GLU A O 1
ATOM 1110 N N . PHE A 1 137 ? 13.075 10.073 -9.634 1.00 91.94 137 PHE A N 1
ATOM 1111 C CA . PHE A 1 137 ? 13.884 9.384 -8.622 1.00 91.94 137 PHE A CA 1
ATOM 1112 C C . PHE A 1 137 ? 14.254 10.290 -7.441 1.00 91.94 137 PHE A C 1
ATOM 1114 O O . PHE A 1 137 ? 14.178 9.835 -6.301 1.00 91.94 137 PHE A O 1
ATOM 1121 N N . ASP A 1 138 ? 14.567 11.568 -7.678 1.00 92.94 138 ASP A N 1
ATOM 1122 C CA . ASP A 1 138 ? 14.801 12.548 -6.607 1.00 92.94 138 ASP A CA 1
ATOM 1123 C C . ASP A 1 138 ? 13.558 12.694 -5.703 1.00 92.94 138 ASP A C 1
ATOM 1125 O O . ASP A 1 138 ? 13.682 12.892 -4.495 1.00 92.94 138 ASP A O 1
ATOM 1129 N N . ARG A 1 139 ? 12.352 12.536 -6.270 1.00 92.31 139 ARG A N 1
ATOM 1130 C CA . ARG A 1 139 ? 11.082 12.531 -5.529 1.00 92.31 139 ARG A CA 1
ATOM 1131 C C . ARG A 1 139 ? 10.827 11.216 -4.782 1.00 92.31 139 ARG A C 1
ATOM 1133 O O . ARG A 1 139 ? 10.331 11.247 -3.658 1.00 92.31 139 ARG A O 1
ATOM 1140 N N . LEU A 1 140 ? 11.096 10.070 -5.410 1.00 93.50 140 LEU A N 1
ATOM 1141 C CA . LEU A 1 140 ? 10.756 8.743 -4.879 1.00 93.50 140 LEU A CA 1
ATOM 1142 C C . LEU A 1 140 ? 11.729 8.252 -3.803 1.00 93.50 140 LEU A C 1
ATOM 1144 O O . LEU A 1 140 ? 11.291 7.667 -2.818 1.00 93.50 140 LEU A O 1
ATOM 1148 N N . LEU A 1 141 ? 13.036 8.472 -3.966 1.00 95.25 141 LEU A N 1
ATOM 1149 C CA . LEU A 1 141 ? 14.052 7.885 -3.084 1.00 95.25 141 LEU A CA 1
ATOM 1150 C C . LEU A 1 141 ? 13.878 8.264 -1.600 1.00 95.25 141 LEU A C 1
ATOM 1152 O O . LEU A 1 141 ? 13.925 7.349 -0.776 1.00 95.25 141 LEU A O 1
ATOM 1156 N N . PRO A 1 142 ? 13.601 9.533 -1.229 1.00 96.38 142 PRO A N 1
ATOM 1157 C CA . PRO A 1 142 ? 13.323 9.878 0.166 1.00 96.38 142 PRO A CA 1
ATOM 1158 C C . PRO A 1 142 ? 12.064 9.189 0.713 1.00 96.38 142 PRO A C 1
ATOM 1160 O O . PRO A 1 142 ? 12.023 8.818 1.881 1.00 96.38 142 PRO A O 1
ATOM 1163 N N . GLN A 1 143 ? 11.044 8.977 -0.130 1.00 95.75 143 GLN A N 1
ATOM 1164 C CA . GLN A 1 143 ? 9.812 8.279 0.266 1.00 95.75 143 GLN A CA 1
ATOM 1165 C C . GLN A 1 143 ? 10.078 6.796 0.543 1.00 95.75 143 GLN A C 1
ATOM 1167 O O . GLN A 1 143 ? 9.543 6.245 1.499 1.00 95.75 143 GLN A O 1
ATOM 1172 N N . LEU A 1 144 ? 10.916 6.151 -0.274 1.00 96.75 144 LEU A N 1
ATOM 1173 C CA . LEU A 1 144 ? 11.317 4.757 -0.073 1.00 96.75 144 LEU A CA 1
ATOM 1174 C C . LEU A 1 144 ? 12.131 4.578 1.210 1.00 96.75 144 LEU A C 1
ATOM 1176 O O . LEU A 1 144 ? 11.887 3.635 1.957 1.00 96.75 144 LEU A O 1
ATOM 1180 N N . GLU A 1 145 ? 13.067 5.491 1.480 1.00 97.00 145 GLU A N 1
ATOM 1181 C CA . GLU A 1 145 ? 13.842 5.488 2.723 1.00 97.00 145 GLU A CA 1
ATOM 1182 C C . GLU A 1 145 ? 12.932 5.630 3.951 1.00 97.00 145 GLU A C 1
ATOM 1184 O O . GLU A 1 145 ? 13.086 4.897 4.927 1.00 97.00 145 GLU A O 1
ATOM 1189 N N . GLU A 1 146 ? 11.942 6.521 3.882 1.00 96.31 146 GLU A N 1
ATOM 1190 C CA . GLU A 1 146 ? 10.960 6.693 4.951 1.00 96.31 146 GLU A CA 1
ATOM 1191 C C . GLU A 1 146 ? 10.097 5.440 5.151 1.00 96.31 146 GLU A C 1
ATOM 1193 O O . GLU A 1 146 ? 9.903 5.002 6.282 1.00 96.31 146 GLU A O 1
ATOM 1198 N N . ILE A 1 147 ? 9.633 4.798 4.072 1.00 96.62 147 ILE A N 1
ATOM 1199 C CA . ILE A 1 147 ? 8.894 3.525 4.159 1.00 96.62 147 ILE A CA 1
ATOM 1200 C C . ILE A 1 147 ? 9.725 2.467 4.893 1.00 96.62 147 ILE A C 1
ATOM 1202 O O . ILE A 1 147 ? 9.197 1.797 5.780 1.00 96.62 147 ILE A O 1
ATOM 1206 N N . ILE A 1 148 ? 11.013 2.333 4.557 1.00 95.38 148 ILE A N 1
ATOM 1207 C CA . ILE A 1 148 ? 11.921 1.374 5.202 1.00 95.38 148 ILE A CA 1
ATOM 1208 C C . ILE A 1 148 ? 12.033 1.669 6.701 1.00 95.38 148 ILE A C 1
ATOM 1210 O O . ILE A 1 148 ? 11.821 0.768 7.510 1.00 95.38 148 ILE A O 1
ATOM 1214 N N . LYS A 1 149 ? 12.284 2.930 7.080 1.00 94.12 149 LYS A N 1
ATOM 1215 C CA . LYS A 1 149 ? 12.378 3.347 8.490 1.00 94.12 149 LYS A CA 1
ATOM 1216 C C . LYS A 1 149 ? 11.093 3.062 9.263 1.00 94.12 149 LYS A C 1
ATOM 1218 O O . LYS A 1 149 ? 11.145 2.564 10.386 1.00 94.12 149 LYS A O 1
ATOM 1223 N N . ARG A 1 150 ? 9.931 3.343 8.669 1.00 94.81 150 ARG A N 1
ATOM 1224 C CA . ARG A 1 150 ? 8.633 3.136 9.325 1.00 94.81 150 ARG A CA 1
ATOM 1225 C C . ARG A 1 150 ? 8.265 1.662 9.467 1.00 94.81 150 ARG A C 1
ATOM 1227 O O . ARG A 1 150 ? 7.756 1.279 10.518 1.00 94.81 150 ARG A O 1
ATOM 1234 N N . VAL A 1 151 ? 8.569 0.825 8.472 1.00 93.50 151 VAL A N 1
ATOM 1235 C CA . VAL A 1 151 ? 8.428 -0.636 8.612 1.00 93.50 151 VAL A CA 1
ATOM 1236 C C . VAL A 1 151 ? 9.383 -1.166 9.682 1.00 93.50 151 VAL A C 1
ATOM 1238 O O . VAL A 1 151 ? 8.963 -1.963 10.516 1.00 93.50 151 VAL A O 1
ATOM 1241 N N . ALA A 1 152 ? 10.628 -0.679 9.722 1.00 90.38 152 ALA A N 1
ATOM 1242 C CA . ALA A 1 152 ? 11.600 -1.080 10.736 1.00 90.38 152 ALA A CA 1
ATOM 1243 C C . ALA A 1 152 ? 11.171 -0.702 12.160 1.00 90.38 152 ALA A C 1
ATOM 1245 O O . ALA A 1 152 ? 11.340 -1.499 13.086 1.00 90.38 152 ALA A O 1
ATOM 1246 N N . LYS A 1 153 ? 10.544 0.471 12.326 1.00 91.44 153 LYS A N 1
ATOM 1247 C CA . LYS A 1 153 ? 9.946 0.894 13.598 1.00 91.44 153 LYS A CA 1
ATOM 1248 C C . LYS A 1 153 ? 8.880 -0.097 14.075 1.00 91.44 153 LYS A C 1
ATOM 1250 O O . LYS A 1 153 ? 8.893 -0.483 15.238 1.00 91.44 153 LYS A O 1
ATOM 1255 N N . GLY A 1 154 ? 8.028 -0.580 13.168 1.00 91.12 154 GLY A N 1
ATOM 1256 C CA . GLY A 1 154 ? 7.039 -1.612 13.489 1.00 91.12 154 GLY A CA 1
ATOM 1257 C C . GLY A 1 154 ? 5.718 -1.108 14.048 1.00 91.12 154 GLY A C 1
ATOM 1258 O O . GLY A 1 154 ? 5.024 -1.878 14.699 1.00 91.12 154 GLY A O 1
ATOM 1259 N N . ASP A 1 155 ? 5.395 0.166 13.824 1.00 94.62 155 ASP A N 1
ATOM 1260 C CA . ASP A 1 155 ? 4.150 0.768 14.297 1.00 94.62 155 ASP A CA 1
ATOM 1261 C C . ASP A 1 155 ? 3.192 0.965 13.118 1.00 94.62 155 ASP A C 1
ATOM 1263 O O . ASP A 1 155 ? 3.290 1.936 12.354 1.00 94.62 155 ASP A O 1
ATOM 1267 N N . PHE A 1 156 ? 2.273 0.021 12.932 1.00 96.69 156 PHE A N 1
ATOM 1268 C CA . PHE A 1 156 ? 1.332 0.036 11.819 1.00 96.69 156 PHE A CA 1
ATOM 1269 C C . PHE A 1 156 ? 0.028 -0.708 12.114 1.00 96.69 156 PHE A C 1
ATOM 1271 O O . PHE A 1 156 ? -0.058 -1.587 12.964 1.00 96.69 156 PHE A O 1
ATOM 1278 N N . ILE A 1 157 ? -1.001 -0.374 11.342 1.00 97.62 157 ILE A N 1
ATOM 1279 C CA . ILE A 1 157 ? -2.252 -1.116 11.229 1.00 97.62 157 ILE A CA 1
ATOM 1280 C C . ILE A 1 157 ? -2.206 -1.950 9.955 1.00 97.62 157 ILE A C 1
ATOM 1282 O O . ILE A 1 157 ? -1.818 -1.455 8.895 1.00 97.62 157 ILE A O 1
ATOM 1286 N N . LYS A 1 158 ? -2.678 -3.187 10.052 1.00 97.31 158 LYS A N 1
ATOM 1287 C CA . LYS A 1 158 ? -2.953 -4.072 8.924 1.00 97.31 158 LYS A CA 1
ATOM 1288 C C . LYS A 1 158 ? -4.457 -4.151 8.733 1.00 97.31 158 LYS A C 1
ATOM 1290 O O . LYS A 1 158 ? -5.170 -4.439 9.691 1.00 97.31 158 LYS A O 1
ATOM 1295 N N . VAL A 1 159 ? -4.946 -3.886 7.525 1.00 98.12 159 VAL A N 1
ATOM 1296 C CA . VAL A 1 159 ? -6.367 -4.064 7.191 1.00 98.12 159 VAL A CA 1
ATOM 1297 C C . VAL A 1 159 ? -6.493 -4.954 5.970 1.00 98.12 159 VAL A C 1
ATOM 1299 O O . VAL A 1 159 ? -6.042 -4.578 4.884 1.00 98.12 159 VAL A O 1
ATOM 1302 N N . LEU A 1 160 ? -7.140 -6.105 6.144 1.00 97.62 160 LEU A N 1
ATOM 1303 C CA . LEU A 1 160 ? -7.530 -6.989 5.058 1.00 97.62 160 LEU A CA 1
ATOM 1304 C C . LEU A 1 160 ? -8.857 -6.502 4.480 1.00 97.62 160 LEU A C 1
ATOM 1306 O O . LEU A 1 160 ? -9.916 -6.612 5.101 1.00 97.62 160 LEU A O 1
ATOM 1310 N N . PHE A 1 161 ? -8.793 -5.949 3.277 1.00 97.06 161 PHE A N 1
ATOM 1311 C CA . PHE A 1 161 ? -9.945 -5.467 2.536 1.00 97.06 161 PHE A CA 1
ATOM 1312 C C . PHE A 1 161 ? -10.462 -6.514 1.548 1.00 97.06 161 PHE A C 1
ATOM 1314 O O . PHE A 1 161 ? -9.716 -7.361 1.055 1.00 97.06 161 PHE A O 1
ATOM 1321 N N . CYS A 1 162 ? -11.742 -6.384 1.203 1.00 95.56 162 CYS A N 1
ATOM 1322 C CA . CYS A 1 162 ? -12.377 -7.058 0.081 1.00 95.56 162 CYS A CA 1
ATOM 1323 C C . CYS A 1 162 ? -13.064 -6.029 -0.827 1.00 95.56 162 CYS A C 1
ATOM 1325 O O . CYS A 1 162 ? -13.850 -5.195 -0.370 1.00 95.56 162 CYS A O 1
ATOM 1327 N N . LEU A 1 163 ? -12.754 -6.068 -2.120 1.00 93.12 163 LEU A N 1
ATOM 1328 C CA . LEU A 1 163 ? -13.317 -5.202 -3.146 1.00 93.12 163 LEU A CA 1
ATOM 1329 C C . LEU A 1 163 ? -13.382 -5.926 -4.506 1.00 93.12 163 LEU A C 1
ATOM 1331 O O . LEU A 1 163 ? -12.525 -5.721 -5.364 1.00 93.12 163 LEU A O 1
ATOM 1335 N N . PRO A 1 164 ? -14.419 -6.749 -4.744 1.00 85.94 164 PRO A N 1
ATOM 1336 C CA . PRO A 1 164 ? -14.605 -7.482 -5.996 1.00 85.94 164 PRO A CA 1
ATOM 1337 C C . PRO A 1 164 ? -14.755 -6.557 -7.208 1.00 85.94 164 PRO A C 1
ATOM 1339 O O . PRO A 1 164 ? -14.388 -6.917 -8.323 1.00 85.94 164 PRO A O 1
ATOM 1342 N N . ASN A 1 165 ? -15.292 -5.350 -6.992 1.00 81.81 165 ASN A N 1
ATOM 1343 C CA . ASN A 1 165 ? -15.383 -4.315 -8.011 1.00 81.81 165 ASN A CA 1
ATOM 1344 C C . ASN A 1 165 ? -14.296 -3.247 -7.808 1.00 81.81 165 ASN A C 1
ATOM 1346 O O . ASN A 1 165 ? -14.474 -2.270 -7.071 1.00 81.81 165 ASN A O 1
ATOM 1350 N N . GLY A 1 166 ? -13.196 -3.388 -8.549 1.00 76.38 166 GLY A N 1
ATOM 1351 C CA . GLY A 1 166 ? -12.086 -2.435 -8.572 1.00 76.38 166 GLY A CA 1
ATOM 1352 C C . GLY A 1 166 ? -12.467 -1.001 -8.971 1.00 76.38 166 GLY A C 1
ATOM 1353 O O . GLY A 1 166 ? -11.681 -0.090 -8.723 1.00 76.38 166 GLY A O 1
ATOM 1354 N N . TYR A 1 167 ? -13.677 -0.743 -9.477 1.00 78.50 167 TYR A N 1
ATOM 1355 C CA . TYR A 1 167 ? -14.125 0.585 -9.917 1.00 78.50 167 TYR A CA 1
ATOM 1356 C C . TYR A 1 167 ? -14.964 1.366 -8.896 1.00 78.50 167 TYR A C 1
ATOM 1358 O O . TYR A 1 167 ? -15.243 2.537 -9.135 1.00 78.50 167 TYR A O 1
ATOM 1366 N N . GLY A 1 168 ? -15.333 0.774 -7.751 1.00 78.00 168 GLY A N 1
ATOM 1367 C CA . GLY A 1 168 ? -16.050 1.512 -6.697 1.00 78.00 168 GLY A CA 1
ATOM 1368 C C . GLY A 1 168 ? -15.274 2.748 -6.210 1.00 78.00 168 GLY A C 1
ATOM 1369 O O . GLY A 1 168 ? -14.047 2.752 -6.205 1.00 78.00 168 GLY A O 1
ATOM 1370 N N . ALA A 1 169 ? -15.947 3.799 -5.770 1.00 85.94 169 ALA A N 1
ATOM 1371 C CA . ALA A 1 169 ? -15.305 4.990 -5.211 1.00 85.94 169 ALA A CA 1
ATOM 1372 C C . ALA A 1 169 ? -15.730 5.183 -3.751 1.00 85.94 169 ALA A C 1
ATOM 1374 O O . ALA A 1 169 ? -16.117 6.277 -3.342 1.00 85.94 169 ALA A O 1
ATOM 1375 N N . ALA A 1 170 ? -15.664 4.090 -2.986 1.00 91.44 170 ALA A N 1
ATOM 1376 C CA . ALA A 1 170 ? -15.886 4.080 -1.551 1.00 91.44 170 ALA A CA 1
ATOM 1377 C C . ALA A 1 170 ? -14.759 4.873 -0.873 1.00 91.44 170 ALA A C 1
ATOM 1379 O O . ALA A 1 170 ? -13.593 4.464 -0.872 1.00 91.44 170 ALA A O 1
ATOM 1380 N N . TRP A 1 171 ? -15.104 6.056 -0.376 1.00 95.25 171 TRP A N 1
ATOM 1381 C CA . TRP A 1 171 ? -14.214 6.903 0.395 1.00 95.25 171 TRP A CA 1
ATOM 1382 C C . TRP A 1 171 ? -14.106 6.334 1.802 1.00 95.25 171 TRP A C 1
ATOM 1384 O O . TRP A 1 171 ? -15.082 6.321 2.550 1.00 95.25 171 TRP A O 1
ATOM 1394 N N . THR A 1 172 ? -12.914 5.872 2.157 1.00 97.69 172 THR A N 1
ATOM 1395 C CA . THR A 1 172 ? -12.654 5.211 3.430 1.00 97.69 172 THR A CA 1
ATOM 1396 C C . THR A 1 172 ? -11.794 6.106 4.305 1.00 97.69 172 THR A C 1
ATOM 1398 O O . THR A 1 172 ? -10.756 6.603 3.867 1.00 97.69 172 THR A O 1
ATOM 1401 N N . LYS A 1 173 ? -12.199 6.286 5.560 1.00 98.44 173 LYS A N 1
ATOM 1402 C CA . LYS A 1 173 ? -11.427 6.960 6.604 1.00 98.44 173 LYS A CA 1
ATOM 1403 C C . LYS A 1 173 ? -11.107 5.964 7.714 1.00 98.44 173 LYS A C 1
ATOM 1405 O O . LYS A 1 173 ? -11.979 5.229 8.162 1.00 98.44 173 LYS A O 1
ATOM 1410 N N . ILE A 1 174 ? -9.854 5.953 8.147 1.00 98.62 174 ILE A N 1
ATOM 1411 C CA . ILE A 1 174 ? -9.346 5.092 9.212 1.00 98.62 174 ILE A CA 1
ATOM 1412 C C . ILE A 1 174 ? -8.807 5.997 10.316 1.00 98.62 174 ILE A C 1
ATOM 1414 O O . ILE A 1 174 ? -7.881 6.774 10.076 1.00 98.62 174 ILE A O 1
ATOM 1418 N N . SER A 1 175 ? -9.372 5.886 11.513 1.00 98.44 175 SER A N 1
ATOM 1419 C CA . SER A 1 175 ? -8.904 6.568 12.722 1.00 98.44 175 SER A CA 1
ATOM 1420 C C . SER A 1 175 ? -8.508 5.549 13.783 1.00 98.44 175 SER A C 1
ATOM 1422 O O . SER A 1 175 ? -9.107 4.478 13.870 1.00 98.44 175 SER A O 1
ATOM 1424 N N . ILE A 1 176 ? -7.561 5.903 14.644 1.00 98.12 176 ILE A N 1
ATOM 1425 C CA . ILE A 1 176 ? -7.181 5.109 15.814 1.00 98.12 176 ILE A CA 1
ATOM 1426 C C . ILE A 1 176 ? -7.394 5.924 17.087 1.00 98.12 176 ILE A C 1
ATOM 1428 O O . ILE A 1 176 ? -7.057 7.104 17.135 1.00 98.12 176 ILE A O 1
ATOM 1432 N N . ALA A 1 177 ? -7.960 5.301 18.118 1.00 97.88 177 ALA A N 1
ATOM 1433 C CA . ALA A 1 177 ? -8.088 5.890 19.444 1.00 97.88 177 ALA A CA 1
ATOM 1434 C C . ALA A 1 177 ? -7.078 5.251 20.397 1.00 97.88 177 ALA A C 1
ATOM 1436 O O . ALA A 1 177 ? -7.011 4.024 20.508 1.00 97.88 177 ALA A O 1
ATOM 1437 N N . THR A 1 178 ? -6.329 6.082 21.113 1.00 96.38 178 THR A N 1
ATOM 1438 C CA . THR A 1 178 ? -5.353 5.683 22.134 1.00 96.38 178 THR A CA 1
ATOM 1439 C C . THR A 1 178 ? -5.655 6.408 23.450 1.00 96.38 178 THR A C 1
ATOM 1441 O O . THR A 1 178 ? -6.694 7.054 23.609 1.00 96.38 178 THR A O 1
ATOM 1444 N N . GLU A 1 179 ? -4.766 6.311 24.437 1.00 92.88 179 GLU A N 1
ATOM 1445 C CA . GLU A 1 179 ? -4.839 7.155 25.639 1.00 92.88 179 GLU A CA 1
ATOM 1446 C C . GLU A 1 179 ? -4.591 8.640 25.358 1.00 92.88 179 GLU A C 1
ATOM 1448 O O . GLU A 1 179 ? -5.062 9.487 26.111 1.00 92.88 179 GLU A O 1
ATOM 1453 N N . GLN A 1 180 ? -3.900 8.956 24.261 1.00 93.00 180 GLN A N 1
ATOM 1454 C CA . GLN A 1 180 ? -3.562 10.324 23.867 1.00 93.00 180 GLN A CA 1
ATOM 1455 C C . GLN A 1 180 ? -4.700 11.019 23.098 1.00 93.00 180 GLN A C 1
ATOM 1457 O O . GLN A 1 180 ? -4.639 12.227 22.883 1.00 93.00 180 GLN A O 1
ATOM 1462 N N . GLY A 1 181 ? -5.738 10.277 22.697 1.00 94.75 181 GLY A N 1
ATOM 1463 C CA . GLY A 1 181 ? -6.880 10.780 21.932 1.00 94.75 181 GLY A CA 1
ATOM 1464 C C . GLY A 1 181 ? -7.139 9.980 20.656 1.00 94.75 181 GLY A C 1
ATOM 1465 O O . GLY A 1 181 ? -6.604 8.887 20.470 1.00 94.75 181 GLY A O 1
ATOM 1466 N N . GLU A 1 182 ? -7.989 10.521 19.784 1.00 96.62 182 GLU A N 1
ATOM 1467 C CA . GLU A 1 182 ? -8.239 9.976 18.447 1.00 96.62 182 GLU A CA 1
ATOM 1468 C C . GLU A 1 182 ? -7.335 10.664 17.417 1.00 96.62 182 GLU A C 1
ATOM 1470 O O . GLU A 1 182 ? -7.215 11.889 17.409 1.00 96.62 182 GLU A O 1
ATOM 1475 N N . ALA A 1 183 ? -6.727 9.879 16.529 1.00 97.00 183 ALA A N 1
ATOM 1476 C CA . ALA A 1 183 ? -5.900 10.362 15.432 1.00 97.00 183 ALA A CA 1
ATOM 1477 C C . ALA A 1 183 ? -6.341 9.753 14.095 1.00 97.00 183 ALA A C 1
ATOM 1479 O O . ALA A 1 183 ? -6.679 8.570 14.012 1.00 97.00 183 ALA A O 1
ATOM 1480 N N . LEU A 1 184 ? -6.301 10.563 13.033 1.00 97.88 184 LEU A N 1
ATOM 1481 C CA . LEU A 1 184 ? -6.484 10.091 11.662 1.00 97.88 184 LEU A CA 1
ATOM 1482 C C . LEU A 1 184 ? -5.250 9.290 11.232 1.00 97.88 184 LEU A C 1
ATOM 1484 O O . LEU A 1 184 ? -4.135 9.798 11.291 1.00 97.88 184 LEU A O 1
ATOM 1488 N N . VAL A 1 185 ? -5.469 8.070 10.751 1.00 97.44 185 VAL A N 1
ATOM 1489 C CA . VAL A 1 185 ? -4.418 7.194 10.220 1.00 97.44 185 VAL A CA 1
ATOM 1490 C C . VAL A 1 185 ? -4.328 7.341 8.706 1.00 97.44 185 VAL A C 1
ATOM 1492 O O . VAL A 1 185 ? -3.256 7.563 8.151 1.00 97.44 185 VAL A O 1
ATOM 1495 N N . ALA A 1 186 ? -5.460 7.208 8.016 1.00 97.56 186 ALA A N 1
ATOM 1496 C CA . ALA A 1 186 ? -5.505 7.275 6.564 1.00 97.56 186 ALA A CA 1
ATOM 1497 C C . ALA A 1 186 ? -6.893 7.677 6.069 1.00 97.56 186 ALA A C 1
ATOM 1499 O O . ALA A 1 186 ? -7.905 7.388 6.707 1.00 97.56 186 ALA A O 1
ATOM 1500 N N . GLN A 1 187 ? -6.942 8.309 4.899 1.00 97.31 187 GLN A N 1
ATOM 1501 C CA . GLN A 1 187 ? -8.191 8.596 4.201 1.00 97.31 187 GLN A CA 1
ATOM 1502 C C . GLN A 1 187 ? -8.011 8.517 2.686 1.00 97.31 187 GLN A C 1
ATOM 1504 O O . GLN A 1 187 ? -6.975 8.931 2.159 1.00 97.31 187 GLN A O 1
ATOM 1509 N N . GLY A 1 188 ? -9.018 8.002 1.987 1.00 95.81 188 GLY A N 1
ATOM 1510 C CA . GLY A 1 188 ? -9.055 7.967 0.531 1.00 95.81 188 GLY A CA 1
ATOM 1511 C C . GLY A 1 188 ? -9.804 6.762 -0.021 1.00 95.81 188 GLY A C 1
ATOM 1512 O O . GLY A 1 188 ? -10.463 6.022 0.704 1.00 95.81 188 GLY A O 1
ATOM 1513 N N . VAL A 1 189 ? -9.676 6.549 -1.329 1.00 94.06 189 VAL A N 1
ATOM 1514 C CA . VAL A 1 189 ? -10.207 5.360 -2.004 1.00 94.06 189 VAL A CA 1
ATOM 1515 C C . VAL A 1 189 ? -9.112 4.302 -2.043 1.00 94.06 189 VAL A C 1
ATOM 1517 O O . VAL A 1 189 ? -8.114 4.438 -2.757 1.00 94.06 189 VAL A O 1
ATOM 1520 N N . PHE A 1 190 ? -9.273 3.243 -1.255 1.00 94.19 190 PHE A N 1
ATOM 1521 C CA . PHE A 1 190 ? -8.288 2.172 -1.185 1.00 94.19 190 PHE A CA 1
ATOM 1522 C C . PHE A 1 190 ? -8.613 1.068 -2.189 1.00 94.19 190 PHE A C 1
ATOM 1524 O O . PHE A 1 190 ? -9.757 0.657 -2.323 1.00 94.19 190 PHE A O 1
ATOM 1531 N N . LYS A 1 191 ? -7.589 0.598 -2.904 1.00 92.38 191 LYS A N 1
ATOM 1532 C CA . LYS A 1 191 ? -7.695 -0.424 -3.949 1.00 92.38 191 LYS A CA 1
ATOM 1533 C C . LYS A 1 191 ? -6.604 -1.465 -3.786 1.00 92.38 191 LYS A C 1
ATOM 1535 O O . LYS A 1 191 ? -5.544 -1.146 -3.242 1.00 92.38 191 LYS A O 1
ATOM 1540 N N . GLY A 1 192 ? -6.860 -2.668 -4.288 1.00 89.25 192 GLY A N 1
ATOM 1541 C CA . GLY A 1 192 ? -5.846 -3.700 -4.439 1.00 89.25 192 GLY A CA 1
ATOM 1542 C C . GLY A 1 192 ? -4.753 -3.277 -5.415 1.00 89.25 192 GLY A C 1
ATOM 1543 O O . GLY A 1 192 ? -4.972 -2.459 -6.314 1.00 89.25 192 GLY A O 1
ATOM 1544 N N . SER A 1 193 ? -3.556 -3.824 -5.218 1.00 85.50 193 SER A N 1
ATOM 1545 C CA . SER A 1 193 ? -2.474 -3.731 -6.190 1.00 85.50 193 SER A CA 1
ATOM 1546 C C . SER A 1 193 ? -1.929 -5.138 -6.462 1.00 85.50 193 SER A C 1
ATOM 1548 O O . SER A 1 193 ? -1.168 -5.668 -5.647 1.00 85.50 193 SER A O 1
ATOM 1550 N N . PRO A 1 194 ? -2.330 -5.779 -7.575 1.00 81.88 194 PRO A N 1
ATOM 1551 C CA . PRO A 1 194 ? -3.008 -5.196 -8.739 1.00 81.88 194 PRO A CA 1
ATOM 1552 C C . PRO A 1 194 ? -4.521 -4.958 -8.526 1.00 81.88 194 PRO A C 1
ATOM 1554 O O . PRO A 1 194 ? -5.100 -5.459 -7.564 1.00 81.88 194 PRO A O 1
ATOM 1557 N N . LEU A 1 195 ? -5.153 -4.161 -9.398 1.00 83.38 195 LEU A N 1
ATOM 1558 C CA . LEU A 1 195 ? -6.531 -3.665 -9.213 1.00 83.38 195 LEU A CA 1
ATOM 1559 C C . LEU A 1 195 ? -7.582 -4.787 -9.221 1.00 83.38 195 LEU A C 1
ATOM 1561 O O . LEU A 1 195 ? -8.628 -4.656 -8.593 1.00 83.38 195 LEU A O 1
ATOM 1565 N N . GLU A 1 196 ? -7.297 -5.881 -9.920 1.00 82.19 196 GLU A N 1
ATOM 1566 C CA . GLU A 1 196 ? -8.123 -7.086 -9.988 1.00 82.19 196 GLU A CA 1
ATOM 1567 C C . GLU A 1 196 ? -8.078 -7.952 -8.719 1.00 82.19 196 GLU A C 1
ATOM 1569 O O . GLU A 1 196 ? -8.810 -8.937 -8.623 1.00 82.19 196 GLU A O 1
ATOM 1574 N N . ALA A 1 197 ? -7.223 -7.627 -7.743 1.00 87.56 197 ALA A N 1
ATOM 1575 C CA . ALA A 1 197 ? -7.188 -8.345 -6.479 1.00 87.56 197 ALA A CA 1
ATOM 1576 C C . ALA A 1 197 ? -8.452 -8.039 -5.662 1.00 87.56 197 ALA A C 1
ATOM 1578 O O . ALA A 1 197 ? -8.563 -6.970 -5.062 1.00 87.56 197 ALA A O 1
ATOM 1579 N N . SER A 1 198 ? -9.383 -8.998 -5.609 1.00 91.75 198 SER A N 1
ATOM 1580 C CA . SER A 1 198 ? -10.586 -8.880 -4.779 1.00 91.75 198 SER A CA 1
ATOM 1581 C C . SER A 1 198 ? -10.237 -8.753 -3.303 1.00 91.75 198 SER A C 1
ATOM 1583 O O . SER A 1 198 ? -10.805 -7.910 -2.628 1.00 91.75 198 SER A O 1
ATOM 1585 N N . TYR A 1 199 ? -9.291 -9.551 -2.807 1.00 94.75 199 TYR A N 1
ATOM 1586 C CA . TYR A 1 199 ? -8.820 -9.486 -1.426 1.00 94.75 199 TYR A CA 1
ATOM 1587 C C . TYR A 1 199 ? -7.392 -8.956 -1.392 1.00 94.75 199 TYR A C 1
ATOM 1589 O O . TYR A 1 199 ? -6.513 -9.459 -2.102 1.00 94.75 199 TYR A O 1
ATOM 1597 N N . TYR A 1 200 ? -7.161 -7.938 -0.573 1.00 95.38 200 TYR A N 1
ATOM 1598 C CA . TYR A 1 200 ? -5.850 -7.324 -0.423 1.00 95.38 200 TYR A CA 1
ATOM 1599 C C . TYR A 1 200 ? -5.681 -6.754 0.979 1.00 95.38 200 TYR A C 1
ATOM 1601 O O . TYR A 1 200 ? -6.582 -6.115 1.520 1.00 95.38 200 TYR A O 1
ATOM 1609 N N . GLU A 1 201 ? -4.506 -6.952 1.555 1.00 96.25 201 GLU A N 1
ATOM 1610 C CA . GLU A 1 201 ? -4.119 -6.309 2.796 1.00 96.25 201 GLU A CA 1
ATOM 1611 C C . GLU A 1 201 ? -3.404 -4.993 2.501 1.00 96.25 201 GLU A C 1
ATOM 1613 O O . GLU A 1 201 ? -2.598 -4.897 1.571 1.00 96.25 201 GLU A O 1
ATOM 1618 N N . ARG A 1 202 ? -3.693 -3.960 3.293 1.00 96.56 202 ARG A N 1
ATOM 1619 C CA . ARG A 1 202 ? -2.923 -2.715 3.288 1.00 96.56 202 ARG A CA 1
ATOM 1620 C C . ARG A 1 202 ? -2.361 -2.419 4.660 1.00 96.56 202 ARG A C 1
ATOM 1622 O O . ARG A 1 202 ? -3.049 -2.575 5.668 1.00 96.56 202 ARG A O 1
ATOM 1629 N N . ILE A 1 203 ? -1.135 -1.913 4.644 1.00 97.56 203 ILE A N 1
ATOM 1630 C CA . ILE A 1 203 ? -0.420 -1.468 5.833 1.00 97.56 203 ILE A CA 1
ATOM 1631 C C . ILE A 1 203 ? -0.511 0.051 5.923 1.00 97.56 203 ILE A C 1
ATOM 1633 O O . ILE A 1 203 ? -0.199 0.767 4.965 1.00 97.56 203 ILE A O 1
ATOM 1637 N N . PHE A 1 204 ? -0.921 0.541 7.085 1.00 97.81 204 PHE A N 1
ATOM 1638 C CA . PHE A 1 204 ? -1.013 1.960 7.390 1.00 97.81 204 PHE A CA 1
ATOM 1639 C C . PHE A 1 204 ? -0.142 2.268 8.590 1.00 97.81 204 PHE A C 1
ATOM 1641 O O . PHE A 1 204 ? -0.363 1.742 9.675 1.00 97.81 204 PHE A O 1
ATOM 1648 N N . PHE A 1 205 ? 0.854 3.119 8.405 1.00 96.88 205 PHE A N 1
ATOM 1649 C CA . PHE A 1 205 ? 1.745 3.462 9.496 1.00 96.88 205 PHE A CA 1
ATOM 1650 C C . PHE A 1 205 ? 1.074 4.360 10.536 1.00 96.88 205 PHE A C 1
ATOM 1652 O O . PHE A 1 205 ? 0.211 5.178 10.212 1.00 96.88 205 PHE A O 1
ATOM 1659 N N . LEU A 1 206 ? 1.529 4.236 11.778 1.00 95.50 206 LEU A N 1
ATOM 1660 C CA . LEU A 1 206 ? 1.091 5.057 12.897 1.00 95.50 206 LEU A CA 1
ATOM 1661 C C . LEU A 1 206 ? 2.129 6.130 13.229 1.00 95.50 206 LEU A C 1
ATOM 1663 O O . LEU A 1 206 ? 3.334 5.917 13.092 1.00 95.50 206 LEU A O 1
ATOM 1667 N N . GLU A 1 207 ? 1.653 7.305 13.639 1.00 91.38 207 GLU A N 1
ATOM 1668 C CA . GLU A 1 207 ? 2.508 8.403 14.121 1.00 91.38 207 GLU A CA 1
ATOM 1669 C C . GLU A 1 207 ? 2.797 8.286 15.628 1.00 91.38 207 GLU A C 1
ATOM 1671 O O . GLU A 1 207 ? 3.818 8.770 16.109 1.00 91.38 207 GLU A O 1
ATOM 1676 N N . SER A 1 208 ? 1.906 7.622 16.372 1.00 89.81 208 SER A N 1
ATOM 1677 C CA . SER A 1 208 ? 2.023 7.376 17.812 1.00 89.81 208 SER A CA 1
ATOM 1678 C C . SER A 1 208 ? 2.351 5.907 18.075 1.00 89.81 208 SER A C 1
ATOM 1680 O O . SER A 1 208 ? 1.868 5.023 17.371 1.00 89.81 208 SER A O 1
ATOM 1682 N N . ASP A 1 209 ? 3.153 5.672 19.108 1.00 91.31 209 ASP A N 1
ATOM 1683 C CA . ASP A 1 209 ? 3.511 4.366 19.664 1.00 91.31 209 ASP A CA 1
ATOM 1684 C C . ASP A 1 209 ? 2.645 3.999 20.890 1.00 91.31 209 ASP A C 1
ATOM 1686 O O . ASP A 1 209 ? 2.910 3.027 21.602 1.00 91.31 209 ASP A O 1
ATOM 1690 N N . ALA A 1 210 ? 1.597 4.785 21.162 1.00 94.50 210 ALA A N 1
ATOM 1691 C CA . ALA A 1 210 ? 0.674 4.528 22.255 1.00 94.50 210 ALA A CA 1
ATOM 1692 C C . ALA A 1 210 ? -0.198 3.297 21.975 1.00 94.50 210 ALA A C 1
ATOM 1694 O O . ALA A 1 210 ? -0.683 3.096 20.860 1.00 94.50 210 ALA A O 1
ATOM 1695 N N . ALA A 1 211 ? -0.470 2.519 23.026 1.00 95.50 211 ALA A N 1
ATOM 1696 C CA . ALA A 1 211 ? -1.322 1.340 22.936 1.00 95.50 211 ALA A CA 1
ATOM 1697 C C . ALA A 1 211 ? -2.711 1.699 22.360 1.00 95.50 211 ALA A C 1
ATOM 1699 O O . ALA A 1 211 ? -3.352 2.658 22.823 1.00 95.50 211 ALA A O 1
ATOM 1700 N N . PRO A 1 212 ? -3.204 0.944 21.366 1.00 96.75 212 PRO A N 1
ATOM 1701 C CA . PRO A 1 212 ? -4.448 1.257 20.702 1.00 96.75 212 PRO A CA 1
ATOM 1702 C C . PRO A 1 212 ? -5.629 0.696 21.496 1.00 96.75 212 PRO A C 1
ATOM 1704 O O . PRO A 1 212 ? -5.637 -0.460 21.911 1.00 96.75 212 PRO A O 1
ATOM 1707 N N . LYS A 1 213 ? -6.659 1.519 21.694 1.00 97.75 213 LYS A N 1
ATOM 1708 C CA . LYS A 1 213 ? -7.925 1.111 22.324 1.00 97.75 213 LYS A CA 1
ATOM 1709 C C . LYS A 1 213 ? -8.930 0.637 21.287 1.00 97.75 213 LYS A C 1
ATOM 1711 O O . LYS A 1 213 ? -9.641 -0.345 21.499 1.00 97.75 213 LYS A O 1
ATOM 1716 N N . SER A 1 214 ? -9.011 1.351 20.169 1.00 98.25 214 SER A N 1
ATOM 1717 C CA . SER A 1 214 ? -9.896 0.980 19.072 1.00 98.25 214 SER A CA 1
ATOM 1718 C C . SER A 1 214 ? -9.441 1.539 17.736 1.00 98.25 214 SER A C 1
ATOM 1720 O O . SER A 1 214 ? -8.886 2.635 17.672 1.00 98.25 214 SER A O 1
ATOM 1722 N N . LEU A 1 215 ? -9.774 0.820 16.672 1.00 98.38 215 LEU A N 1
ATOM 1723 C CA . LEU A 1 215 ? -9.700 1.275 15.292 1.00 98.38 215 LEU A CA 1
ATOM 1724 C C . LEU A 1 215 ? -11.110 1.608 14.800 1.00 98.38 215 LEU A C 1
ATOM 1726 O O . LEU A 1 215 ? -12.033 0.825 15.002 1.00 98.38 215 LEU A O 1
ATOM 1730 N N . ARG A 1 216 ? -11.295 2.748 14.142 1.00 98.69 216 ARG A N 1
ATOM 1731 C CA . ARG A 1 216 ? -12.557 3.115 13.499 1.00 98.69 216 ARG A CA 1
ATOM 1732 C C . ARG A 1 216 ? -12.351 3.184 11.995 1.00 98.69 216 ARG A C 1
ATOM 1734 O O . ARG A 1 216 ? -11.491 3.928 11.533 1.00 98.69 216 ARG A O 1
ATOM 1741 N N . ILE A 1 217 ? -13.145 2.421 11.252 1.00 98.75 217 ILE A N 1
ATOM 1742 C CA . ILE A 1 217 ? -13.172 2.446 9.789 1.00 98.75 217 ILE A CA 1
ATOM 1743 C C . ILE A 1 217 ? -14.533 2.986 9.372 1.00 98.75 217 ILE A C 1
ATOM 1745 O O . ILE A 1 217 ? -15.564 2.436 9.753 1.00 98.75 217 ILE A O 1
ATOM 1749 N N . GLU A 1 218 ? -14.521 4.075 8.617 1.00 98.62 218 GLU A N 1
ATOM 1750 C CA . GLU A 1 218 ? -15.698 4.774 8.110 1.00 98.62 218 GLU A CA 1
ATOM 1751 C C . GLU A 1 218 ? -15.680 4.727 6.585 1.00 98.62 218 GLU A C 1
ATOM 1753 O O . GLU A 1 218 ? -14.625 4.908 5.980 1.00 98.62 218 GLU A O 1
ATOM 1758 N N . VAL A 1 219 ? -16.836 4.499 5.972 1.00 97.50 219 VAL A N 1
ATOM 1759 C CA . VAL A 1 219 ? -17.006 4.382 4.524 1.00 97.50 219 VAL A CA 1
ATOM 1760 C C . VAL A 1 219 ? -18.202 5.220 4.091 1.00 97.50 219 VAL A C 1
ATOM 1762 O O . VAL A 1 219 ? -19.280 5.132 4.682 1.00 97.50 219 VAL A O 1
ATOM 1765 N N . SER A 1 220 ? -17.998 6.029 3.057 1.00 95.44 220 SER A N 1
ATOM 1766 C CA . SER A 1 220 ? -19.029 6.814 2.376 1.00 95.44 220 SER A CA 1
ATOM 1767 C C . SER A 1 220 ? -18.728 6.911 0.875 1.00 95.44 220 SER A C 1
ATOM 1769 O O . SER A 1 220 ? -17.749 6.344 0.384 1.00 95.44 220 SER A O 1
ATOM 1771 N N . GLY A 1 221 ? -19.556 7.622 0.115 1.00 91.06 221 GLY A N 1
ATOM 1772 C CA . GLY A 1 221 ? -19.385 7.797 -1.325 1.00 91.06 221 GLY A CA 1
ATOM 1773 C C . GLY A 1 221 ? -20.088 6.716 -2.143 1.00 91.06 221 GLY A C 1
ATOM 1774 O O . GLY A 1 221 ? -21.226 6.353 -1.857 1.00 91.06 221 GLY A O 1
ATOM 1775 N N . TYR A 1 222 ? -19.436 6.249 -3.211 1.00 89.19 222 TYR A N 1
ATOM 1776 C CA . TYR A 1 222 ? -20.080 5.419 -4.233 1.00 89.19 222 TYR A CA 1
ATOM 1777 C C . TYR A 1 222 ? -19.614 3.964 -4.159 1.00 89.19 222 TYR A C 1
ATOM 1779 O O . TYR A 1 222 ? -18.477 3.646 -4.525 1.00 89.19 222 TYR A O 1
ATOM 1787 N N . GLY A 1 223 ? -20.518 3.071 -3.758 1.00 89.44 223 GLY A N 1
ATOM 1788 C CA . GLY A 1 223 ? -20.248 1.645 -3.599 1.00 89.44 223 GLY A CA 1
ATOM 1789 C C . GLY A 1 223 ? -19.867 1.262 -2.168 1.00 89.44 223 GLY A C 1
ATOM 1790 O O . GLY A 1 223 ? -19.967 2.054 -1.232 1.00 89.44 223 GLY A O 1
ATOM 1791 N N . VAL A 1 224 ? -19.395 0.025 -2.022 1.00 93.31 224 VAL A N 1
ATOM 1792 C CA . VAL A 1 224 ? -19.037 -0.579 -0.733 1.00 93.31 224 VAL A CA 1
ATOM 1793 C C . VAL A 1 224 ? -17.538 -0.811 -0.603 1.00 93.31 224 VAL A C 1
ATOM 1795 O O . VAL A 1 224 ? -16.834 -0.995 -1.599 1.00 93.31 224 VAL A O 1
ATOM 1798 N N . GLN A 1 225 ? -17.066 -0.872 0.638 1.00 96.12 225 GLN A N 1
ATOM 1799 C CA . GLN A 1 225 ? -15.754 -1.404 0.989 1.00 96.12 225 GLN A CA 1
ATOM 1800 C C . GLN A 1 225 ? -15.953 -2.581 1.944 1.00 96.12 225 GLN A C 1
ATOM 1802 O O . GLN A 1 225 ? -16.561 -2.436 3.004 1.00 96.12 225 GLN A O 1
ATOM 1807 N N . GLY A 1 226 ? -15.439 -3.748 1.567 1.00 97.06 226 GLY A N 1
ATOM 1808 C CA . GLY A 1 226 ? -15.395 -4.908 2.444 1.00 97.06 226 GLY A CA 1
ATOM 1809 C C . GLY A 1 226 ? -14.184 -4.842 3.364 1.00 97.06 226 GLY A C 1
ATOM 1810 O O . GLY A 1 226 ? -13.086 -4.529 2.897 1.00 97.06 226 GLY A O 1
ATOM 1811 N N . VAL A 1 227 ? -14.373 -5.158 4.642 1.00 98.19 227 VAL A N 1
ATOM 1812 C CA . VAL A 1 227 ? -13.320 -5.341 5.649 1.00 98.19 227 VAL A CA 1
ATOM 1813 C C . VAL A 1 227 ? -13.441 -6.763 6.187 1.00 98.19 227 VAL A C 1
ATOM 1815 O O . VAL A 1 227 ? -14.503 -7.150 6.667 1.00 98.19 227 VAL A O 1
ATOM 1818 N N . CYS A 1 228 ? -12.372 -7.547 6.075 1.00 98.19 228 CYS A N 1
ATOM 1819 C CA . CYS A 1 228 ? -12.336 -8.926 6.568 1.00 98.19 228 CYS A CA 1
ATOM 1820 C C . CYS A 1 228 ? -11.641 -9.007 7.922 1.00 98.19 228 CYS A C 1
ATOM 1822 O O . CYS A 1 228 ? -12.118 -9.686 8.810 1.00 98.19 228 CYS A O 1
ATOM 1824 N N . HIS A 1 229 ? -10.550 -8.262 8.106 1.00 98.12 229 HIS A N 1
ATOM 1825 C CA . HIS A 1 229 ? -9.824 -8.235 9.369 1.00 98.12 229 HIS A CA 1
ATOM 1826 C C . HIS A 1 229 ? -9.072 -6.913 9.531 1.00 98.12 229 HIS A C 1
ATOM 1828 O O . HIS A 1 229 ? -8.688 -6.285 8.539 1.00 98.12 229 HIS A O 1
ATOM 1834 N N . ALA A 1 230 ? -8.844 -6.486 10.773 1.00 98.19 230 ALA A N 1
ATOM 1835 C CA . ALA A 1 230 ? -7.952 -5.369 11.056 1.00 98.19 230 ALA A CA 1
ATOM 1836 C C . ALA A 1 230 ? -7.196 -5.577 12.370 1.00 98.19 230 ALA A C 1
ATOM 1838 O O . ALA A 1 230 ? -7.804 -5.799 13.412 1.00 98.19 230 ALA A O 1
ATOM 1839 N N . SER A 1 231 ? -5.876 -5.446 12.331 1.00 97.62 231 SER A N 1
ATOM 1840 C CA . SER A 1 231 ? -4.993 -5.593 13.492 1.00 97.62 231 SER A CA 1
ATOM 1841 C C . SER A 1 231 ? -3.985 -4.451 13.550 1.00 97.62 231 SER A C 1
ATOM 1843 O O . SER A 1 231 ? -3.814 -3.713 12.578 1.00 97.62 231 SER A O 1
ATOM 1845 N N . ALA A 1 232 ? -3.318 -4.285 14.688 1.00 97.38 232 ALA A N 1
ATOM 1846 C CA . ALA A 1 232 ? -2.221 -3.335 14.825 1.00 97.38 232 ALA A CA 1
ATOM 1847 C C . ALA A 1 232 ? -0.986 -4.011 15.422 1.00 97.38 232 ALA A C 1
ATOM 1849 O O . ALA A 1 232 ? -1.102 -4.857 16.305 1.00 97.38 232 ALA A O 1
ATOM 1850 N N . GLU A 1 233 ? 0.186 -3.611 14.951 1.00 95.50 233 GLU A N 1
ATOM 1851 C CA . GLU A 1 233 ? 1.469 -3.880 15.590 1.00 95.50 233 GLU A CA 1
ATOM 1852 C C . GLU A 1 233 ? 2.010 -2.544 16.091 1.00 95.50 233 GLU A C 1
ATOM 1854 O O . GLU A 1 233 ? 2.050 -1.578 15.329 1.00 95.50 233 GLU A O 1
ATOM 1859 N N . ILE A 1 234 ? 2.340 -2.464 17.380 1.00 94.56 234 ILE A N 1
ATOM 1860 C CA . ILE A 1 234 ? 2.916 -1.265 17.999 1.00 94.56 234 ILE A CA 1
ATOM 1861 C C . ILE A 1 234 ? 3.957 -1.711 19.015 1.00 94.56 234 ILE A C 1
ATOM 1863 O O . ILE A 1 234 ? 3.661 -2.558 19.860 1.00 94.56 234 ILE A O 1
ATOM 1867 N N . ASN A 1 235 ? 5.169 -1.157 18.957 1.00 91.06 235 ASN A N 1
ATOM 1868 C CA . ASN A 1 235 ? 6.272 -1.527 19.854 1.00 91.06 235 ASN A CA 1
ATOM 1869 C C . ASN A 1 235 ? 6.535 -3.050 19.908 1.00 91.06 235 ASN A C 1
ATOM 1871 O O . ASN A 1 235 ? 6.852 -3.604 20.963 1.00 91.06 235 ASN A O 1
ATOM 1875 N N . GLY A 1 236 ? 6.355 -3.746 18.780 1.00 89.38 236 GLY A N 1
ATOM 1876 C CA . GLY A 1 236 ? 6.514 -5.203 18.677 1.00 89.38 236 GLY A CA 1
ATOM 1877 C C . GLY A 1 236 ? 5.409 -6.029 19.350 1.00 89.38 236 GLY A C 1
ATOM 1878 O O . GLY A 1 236 ? 5.542 -7.247 19.450 1.00 89.38 236 GLY A O 1
ATOM 1879 N N . LYS A 1 237 ? 4.330 -5.392 19.817 1.00 94.12 237 LYS A N 1
ATOM 1880 C CA . LYS A 1 237 ? 3.152 -6.054 20.386 1.00 94.12 237 LYS A CA 1
ATOM 1881 C C . LYS A 1 237 ? 2.031 -6.129 19.364 1.00 94.12 237 LYS A C 1
ATOM 1883 O O . LYS A 1 237 ? 1.778 -5.159 18.650 1.00 94.12 237 LYS A O 1
ATOM 1888 N N . LEU A 1 238 ? 1.332 -7.261 19.346 1.00 95.56 238 LEU A N 1
ATOM 1889 C CA . LEU A 1 238 ? 0.196 -7.492 18.464 1.00 95.56 238 LEU A CA 1
ATOM 1890 C C . LEU A 1 238 ? -1.117 -7.164 19.181 1.00 95.56 238 LEU A C 1
ATOM 1892 O O . LEU A 1 238 ? -1.400 -7.674 20.265 1.00 95.56 238 LEU A O 1
ATOM 1896 N N . TYR A 1 239 ? -1.938 -6.345 18.533 1.00 98.00 239 TYR A N 1
ATOM 1897 C CA . TYR A 1 239 ? -3.270 -5.972 18.985 1.00 98.00 239 TYR A CA 1
ATOM 1898 C C . TYR A 1 239 ? -4.316 -6.512 18.015 1.00 98.00 239 TYR A C 1
ATOM 1900 O O . TYR A 1 239 ? -4.326 -6.156 16.833 1.00 98.00 239 TYR A O 1
ATOM 1908 N N . LEU A 1 240 ? -5.207 -7.362 18.525 1.00 98.12 240 LEU A N 1
ATOM 1909 C CA . LEU A 1 240 ? -6.235 -8.040 17.737 1.00 98.12 240 LEU A CA 1
ATOM 1910 C C . LEU A 1 240 ? -7.644 -7.543 18.090 1.00 98.12 240 LEU A C 1
ATOM 1912 O O . LEU A 1 240 ? -7.862 -7.071 19.212 1.00 98.12 240 LEU A O 1
ATOM 1916 N N . PRO A 1 241 ? -8.610 -7.664 17.162 1.00 98.25 241 PRO A N 1
ATOM 1917 C CA . PRO A 1 241 ? -10.019 -7.408 17.433 1.00 98.25 241 PRO A CA 1
ATOM 1918 C C . PRO A 1 241 ? -10.551 -8.212 18.624 1.00 98.25 241 PRO A C 1
ATOM 1920 O O . PRO A 1 241 ? -10.358 -9.421 18.719 1.00 98.25 241 PRO A O 1
ATOM 1923 N N . GLU A 1 242 ? -11.264 -7.535 19.520 1.00 97.94 242 GLU A N 1
ATOM 1924 C CA . GLU A 1 242 ? -11.980 -8.155 20.643 1.00 97.94 242 GLU A CA 1
ATOM 1925 C C . GLU A 1 242 ? -13.498 -7.989 20.503 1.00 97.94 242 GLU A C 1
ATOM 1927 O O . GLU A 1 242 ? -14.271 -8.887 20.832 1.00 97.94 242 GLU A O 1
ATOM 1932 N N . LYS A 1 243 ? -13.946 -6.815 20.046 1.00 97.69 243 LYS A N 1
ATOM 1933 C CA . LYS A 1 243 ? -15.368 -6.470 19.959 1.00 97.69 243 LYS A CA 1
ATOM 1934 C C . LYS A 1 243 ? -15.616 -5.447 18.863 1.00 97.69 243 LYS A C 1
ATOM 1936 O O . LYS A 1 243 ? -14.842 -4.502 18.730 1.00 97.69 243 LYS A O 1
ATOM 1941 N N . ILE A 1 244 ? -16.737 -5.578 18.157 1.00 98.00 244 ILE A N 1
ATOM 1942 C CA . ILE A 1 244 ? -17.163 -4.634 17.120 1.00 98.00 244 ILE A CA 1
ATOM 1943 C C . ILE A 1 244 ? -18.416 -3.868 17.557 1.00 98.00 244 ILE A C 1
ATOM 1945 O O . ILE A 1 244 ? -19.308 -4.407 18.212 1.00 98.00 244 ILE A O 1
ATOM 1949 N N . VAL A 1 245 ? -18.481 -2.591 17.186 1.00 98.06 245 VAL A N 1
ATOM 1950 C CA . VAL A 1 245 ? -19.699 -1.775 17.208 1.00 98.06 245 VAL A CA 1
ATOM 1951 C C . VAL A 1 245 ? -19.898 -1.195 15.815 1.00 98.06 245 VAL A C 1
ATOM 1953 O O . VAL A 1 245 ? -18.994 -0.551 15.288 1.00 98.06 245 VAL A O 1
ATOM 1956 N N . ALA A 1 246 ? -21.072 -1.407 15.228 1.00 98.19 246 ALA A N 1
ATOM 1957 C CA . ALA A 1 246 ? -21.412 -0.919 13.897 1.00 98.19 246 ALA A CA 1
ATOM 1958 C C . ALA A 1 246 ? -22.392 0.262 13.953 1.00 98.19 246 ALA A C 1
ATOM 1960 O O . ALA A 1 246 ? -23.211 0.361 14.868 1.00 98.19 246 ALA A O 1
ATOM 1961 N N . ALA A 1 247 ? -22.316 1.144 12.959 1.00 97.94 247 ALA A N 1
ATOM 1962 C CA . ALA A 1 247 ? -23.246 2.246 12.740 1.00 97.94 247 ALA A CA 1
ATOM 1963 C C . ALA A 1 247 ? -23.452 2.477 11.234 1.00 97.94 247 ALA A C 1
ATOM 1965 O O . ALA A 1 247 ? -22.504 2.364 10.462 1.00 97.94 247 ALA A O 1
ATOM 1966 N N . GLY A 1 248 ? -24.666 2.843 10.817 1.00 96.19 248 GLY A N 1
ATOM 1967 C CA . GLY A 1 248 ? -25.003 3.032 9.399 1.00 96.19 248 GLY A CA 1
ATOM 1968 C C . GLY A 1 248 ? -25.309 1.714 8.679 1.00 96.19 248 GLY A C 1
ATOM 1969 O O . GLY A 1 248 ? -25.854 0.793 9.287 1.00 96.19 248 GLY A O 1
ATOM 1970 N N . GLN A 1 249 ? -24.993 1.636 7.384 1.00 95.62 249 GLN A N 1
ATOM 1971 C CA . GLN A 1 249 ? -25.208 0.443 6.559 1.00 95.62 249 GLN A CA 1
ATOM 1972 C C . GLN A 1 249 ? -24.001 -0.494 6.679 1.00 95.62 249 GLN A C 1
ATOM 1974 O O . GLN A 1 249 ? -22.971 -0.292 6.032 1.00 95.62 249 GLN A O 1
ATOM 1979 N N . VAL A 1 250 ? -24.119 -1.491 7.557 1.00 97.88 250 VAL A N 1
ATOM 1980 C CA . VAL A 1 250 ? -23.058 -2.464 7.827 1.00 97.88 250 VAL A CA 1
ATOM 1981 C C . VAL A 1 250 ? -23.634 -3.874 7.852 1.00 97.88 250 VAL A C 1
ATOM 1983 O O . VAL A 1 250 ? -24.493 -4.171 8.683 1.00 97.88 250 VAL A O 1
ATOM 1986 N N . ASP A 1 251 ? -23.109 -4.749 6.998 1.00 97.81 251 ASP A N 1
ATOM 1987 C CA . ASP A 1 251 ? -23.493 -6.161 6.949 1.00 97.81 251 ASP A CA 1
ATOM 1988 C C . ASP A 1 251 ? -22.452 -7.033 7.656 1.00 97.81 251 ASP A C 1
ATOM 1990 O O . ASP A 1 251 ? -21.266 -6.965 7.343 1.00 97.81 251 ASP A O 1
ATOM 1994 N N . ASN A 1 252 ? -22.908 -7.910 8.556 1.00 97.81 252 ASN A N 1
ATOM 1995 C CA . ASN A 1 252 ? -22.093 -8.902 9.278 1.00 97.81 252 ASN A CA 1
ATOM 1996 C C . ASN A 1 252 ? -20.841 -8.322 9.981 1.00 97.81 252 ASN A C 1
ATOM 1998 O O . ASN A 1 252 ? -19.726 -8.781 9.725 1.00 97.81 252 ASN A O 1
ATOM 2002 N N . PRO A 1 253 ? -20.989 -7.345 10.899 1.00 97.81 253 PRO A N 1
ATOM 2003 C CA . PRO A 1 253 ? -19.850 -6.693 11.554 1.00 97.81 253 PRO A CA 1
ATOM 2004 C C . PRO A 1 253 ? -18.922 -7.651 12.310 1.00 97.81 253 PRO A C 1
ATOM 2006 O O . PRO A 1 253 ? -17.714 -7.423 12.347 1.00 97.81 253 PRO A O 1
ATOM 2009 N N . ASP A 1 254 ? -19.464 -8.735 12.867 1.00 97.81 254 ASP A N 1
ATOM 2010 C CA . ASP A 1 254 ? -18.702 -9.713 13.651 1.00 97.81 254 ASP A CA 1
ATOM 2011 C C . ASP A 1 254 ? -17.690 -10.510 12.815 1.00 97.81 254 ASP A C 1
ATOM 2013 O O . ASP A 1 254 ? -16.769 -11.093 13.377 1.00 97.81 254 ASP A O 1
ATOM 2017 N N . PHE A 1 255 ? -17.797 -10.498 11.479 1.00 98.19 255 PHE A N 1
ATOM 2018 C CA . PHE A 1 255 ? -16.832 -11.170 10.601 1.00 98.19 255 PHE A CA 1
ATOM 2019 C C . PHE A 1 255 ? -15.419 -10.579 10.685 1.00 98.19 255 PHE A C 1
ATOM 2021 O O . PHE A 1 255 ? -14.478 -11.266 10.327 1.00 98.19 255 PHE A O 1
ATOM 2028 N N . ILE A 1 256 ? -15.257 -9.363 11.222 1.00 98.19 256 ILE A N 1
ATOM 2029 C CA . ILE A 1 256 ? -13.943 -8.729 11.428 1.00 98.19 256 ILE A CA 1
ATOM 2030 C C . ILE A 1 256 ? -13.128 -9.403 12.552 1.00 98.19 256 ILE A C 1
ATOM 2032 O O . ILE A 1 256 ? -11.908 -9.235 12.621 1.00 98.19 256 ILE A O 1
ATOM 2036 N N . LEU A 1 257 ? -13.790 -10.120 13.469 1.00 97.62 257 LEU A N 1
ATOM 2037 C CA . LEU A 1 257 ? -13.158 -10.655 14.680 1.00 97.62 257 LEU A CA 1
ATOM 2038 C C . LEU A 1 257 ? -12.144 -11.767 14.393 1.00 97.62 257 LEU A C 1
ATOM 2040 O O . LEU A 1 257 ? -11.129 -11.853 15.084 1.00 97.62 257 LEU A O 1
ATOM 2044 N N . ASP A 1 258 ? -12.410 -12.577 13.372 1.00 95.62 258 ASP A N 1
ATOM 2045 C CA . ASP A 1 258 ? -11.545 -13.673 12.953 1.00 95.62 258 ASP A CA 1
ATOM 2046 C C . ASP A 1 258 ? -10.713 -13.245 11.738 1.00 95.62 258 ASP A C 1
ATOM 2048 O O . ASP A 1 258 ? -11.201 -12.550 10.850 1.00 95.62 258 ASP A O 1
ATOM 2052 N N . ASP A 1 259 ? -9.447 -13.658 11.688 1.00 93.69 259 ASP A N 1
ATOM 2053 C CA . ASP A 1 259 ? -8.588 -13.440 10.518 1.00 93.69 259 ASP A CA 1
ATOM 2054 C C . ASP A 1 259 ? -8.911 -14.487 9.437 1.00 93.69 259 ASP A C 1
ATOM 2056 O O . ASP A 1 259 ? -8.220 -15.497 9.274 1.00 93.69 259 ASP A O 1
ATOM 2060 N N . ASP A 1 260 ? -10.052 -14.299 8.767 1.00 92.50 260 ASP A N 1
ATOM 2061 C CA . ASP A 1 260 ? -10.518 -15.126 7.656 1.00 92.50 260 ASP A CA 1
ATOM 2062 C C . ASP A 1 260 ? -11.045 -14.274 6.475 1.00 92.50 260 ASP A C 1
ATOM 2064 O O . ASP A 1 260 ? -10.945 -13.047 6.457 1.00 92.50 260 ASP A O 1
ATOM 2068 N N . CYS A 1 261 ? -11.547 -14.916 5.413 1.00 93.12 261 CYS A N 1
ATOM 2069 C CA . CYS A 1 261 ? -12.038 -14.207 4.220 1.00 93.12 261 CYS A CA 1
ATOM 2070 C C . CYS A 1 261 ? -13.504 -13.762 4.308 1.00 93.12 261 CYS A C 1
ATOM 2072 O O . CYS A 1 261 ? -14.057 -13.289 3.304 1.00 93.12 261 CYS A O 1
ATOM 2074 N N . LYS A 1 262 ? -14.179 -13.955 5.445 1.00 96.69 262 LYS A N 1
ATOM 2075 C CA . LYS A 1 262 ? -15.539 -13.453 5.617 1.00 96.69 262 LYS A CA 1
ATOM 2076 C C . LYS A 1 262 ? -15.490 -11.935 5.646 1.00 96.69 262 LYS A C 1
ATOM 2078 O O . LYS A 1 262 ? -14.578 -11.323 6.183 1.00 96.69 262 LYS A O 1
ATOM 2083 N N . THR A 1 263 ? -16.467 -11.311 5.006 1.00 97.44 263 THR A N 1
ATOM 2084 C CA . THR A 1 263 ? -16.408 -9.877 4.737 1.00 97.44 263 THR A CA 1
ATOM 2085 C C . THR A 1 263 ? -17.540 -9.152 5.443 1.00 97.44 263 THR A C 1
ATOM 2087 O O . THR A 1 263 ? -18.711 -9.439 5.194 1.00 97.44 263 THR A O 1
ATOM 2090 N N . CYS A 1 264 ? -17.173 -8.184 6.279 1.00 98.06 264 CYS A N 1
ATOM 2091 C CA . CYS A 1 264 ? -18.067 -7.133 6.735 1.00 98.06 264 CYS A CA 1
ATOM 2092 C C . CYS A 1 264 ? -18.151 -6.059 5.645 1.00 98.06 264 CYS A C 1
ATOM 2094 O O . CYS A 1 264 ? -17.123 -5.505 5.245 1.00 98.06 264 CYS A O 1
ATOM 2096 N N . TRP A 1 265 ? -19.349 -5.780 5.134 1.00 97.50 265 TRP A N 1
ATOM 2097 C CA . TRP A 1 265 ? -19.547 -4.771 4.089 1.00 97.50 265 TRP A CA 1
ATOM 2098 C C . TRP A 1 265 ? -20.010 -3.458 4.694 1.00 97.50 265 TRP A C 1
ATOM 2100 O O . TRP A 1 265 ? -20.933 -3.448 5.502 1.00 97.50 265 TRP A O 1
ATOM 2110 N N . LEU A 1 266 ? -19.382 -2.357 4.281 1.00 97.56 266 LEU A N 1
ATOM 2111 C CA . LEU A 1 266 ? -19.752 -1.007 4.685 1.00 97.56 266 LEU A CA 1
ATOM 2112 C C . LEU A 1 266 ? -20.090 -0.162 3.452 1.00 97.56 266 LEU A C 1
ATOM 2114 O O . LEU A 1 266 ? -19.339 -0.184 2.472 1.00 97.56 266 LEU A O 1
ATOM 2118 N N . GLY A 1 267 ? -21.159 0.633 3.540 1.00 94.75 267 GLY A N 1
ATOM 2119 C CA . GLY A 1 267 ? -21.562 1.607 2.517 1.00 94.75 267 GLY A CA 1
ATOM 2120 C C . GLY A 1 267 ? -22.783 1.184 1.694 1.00 94.75 267 GLY A C 1
ATOM 2121 O O . GLY A 1 267 ? -23.412 0.168 1.974 1.00 94.75 267 GLY A O 1
ATOM 2122 N N . GLU A 1 268 ? -23.105 1.974 0.665 1.00 92.69 268 GLU A N 1
ATOM 2123 C CA . GLU A 1 268 ? -24.256 1.739 -0.217 1.00 92.69 268 GLU A CA 1
ATOM 2124 C C . GLU A 1 268 ? -23.833 0.883 -1.429 1.00 92.69 268 GLU A C 1
ATOM 2126 O O . GLU A 1 268 ? -23.036 1.345 -2.255 1.00 92.69 268 GLU A O 1
ATOM 2131 N N . PRO A 1 269 ? -24.345 -0.354 -1.576 1.00 90.12 269 PRO A N 1
ATOM 2132 C CA . PRO A 1 269 ? -24.007 -1.221 -2.707 1.00 90.12 269 PRO A CA 1
ATOM 2133 C C . PRO A 1 269 ? -24.526 -0.701 -4.051 1.00 90.12 269 PRO A C 1
ATOM 2135 O O . PRO A 1 269 ? -23.918 -0.990 -5.085 1.00 90.12 269 PRO A O 1
ATOM 2138 N N . ASP A 1 270 ? -25.612 0.076 -4.062 1.00 90.25 270 ASP A N 1
ATOM 2139 C CA . ASP A 1 270 ? -26.149 0.684 -5.277 1.00 90.25 270 ASP A CA 1
ATOM 2140 C C . ASP A 1 270 ? -25.432 2.010 -5.598 1.00 90.25 270 ASP A C 1
ATOM 2142 O O . ASP A 1 270 ? -25.831 3.106 -5.188 1.00 90.25 270 ASP A O 1
ATOM 2146 N N . ALA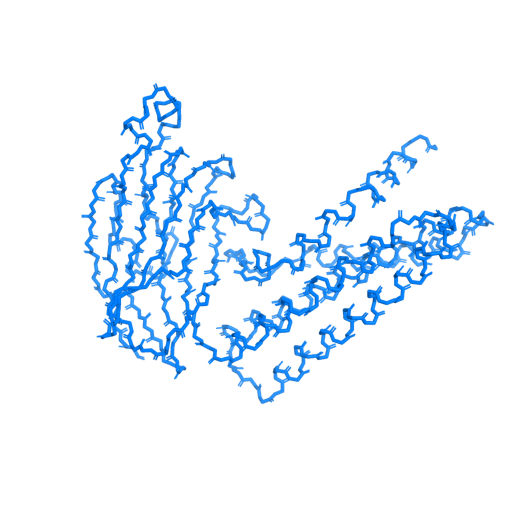 A 1 271 ? -24.342 1.906 -6.363 1.00 86.75 271 ALA A N 1
ATOM 2147 C CA . ALA A 1 271 ? -23.557 3.065 -6.783 1.00 86.75 271 ALA A CA 1
ATOM 2148 C C . ALA A 1 271 ? -24.362 4.056 -7.647 1.00 86.75 271 ALA A C 1
ATOM 2150 O O . ALA A 1 271 ? -24.123 5.261 -7.557 1.00 86.75 271 ALA A O 1
ATOM 2151 N N . ASP A 1 272 ? -25.329 3.580 -8.440 1.00 89.50 272 ASP A N 1
ATOM 2152 C CA . ASP A 1 272 ? -26.190 4.436 -9.266 1.00 89.50 272 ASP A CA 1
ATOM 2153 C C . ASP A 1 272 ? -27.137 5.259 -8.392 1.00 89.50 272 ASP A C 1
ATOM 2155 O O . ASP A 1 272 ? -27.348 6.451 -8.638 1.00 89.50 272 ASP A O 1
ATOM 2159 N N . LYS A 1 273 ? -27.691 4.647 -7.342 1.00 91.38 273 LYS A N 1
ATOM 2160 C CA . LYS A 1 273 ? -28.490 5.350 -6.337 1.00 91.38 273 LYS A CA 1
ATOM 2161 C C . LYS A 1 273 ? -27.653 6.399 -5.611 1.00 91.38 273 LYS A C 1
ATOM 2163 O O . LYS A 1 273 ? -28.079 7.550 -5.555 1.00 91.38 273 LYS A O 1
ATOM 2168 N N . ALA A 1 274 ? -26.465 6.047 -5.119 1.00 89.75 274 ALA A N 1
ATOM 2169 C CA . ALA A 1 274 ? -25.570 7.006 -4.469 1.00 89.75 274 ALA A CA 1
ATOM 2170 C C . ALA A 1 274 ? -25.185 8.167 -5.410 1.00 89.75 274 ALA A C 1
ATOM 2172 O O . ALA A 1 274 ? -25.144 9.319 -4.987 1.00 89.75 274 ALA A O 1
ATOM 2173 N N . TRP A 1 275 ? -24.977 7.890 -6.703 1.00 88.31 275 TRP A N 1
ATOM 2174 C CA . TRP A 1 275 ? -24.711 8.909 -7.726 1.00 88.31 275 TRP A CA 1
ATOM 2175 C C . TRP A 1 275 ? -25.881 9.873 -7.946 1.00 88.31 275 TRP A C 1
ATOM 2177 O O . TRP A 1 275 ? -25.677 11.074 -8.126 1.00 88.31 275 TRP A O 1
ATOM 2187 N N . ARG A 1 276 ? -27.116 9.363 -7.937 1.00 93.06 276 ARG A N 1
ATOM 2188 C CA . ARG A 1 276 ? -28.329 10.168 -8.156 1.00 93.06 276 ARG A CA 1
ATOM 2189 C C . ARG A 1 276 ? -28.757 10.959 -6.920 1.00 93.06 276 ARG A C 1
ATOM 2191 O O . ARG A 1 276 ? -29.337 12.031 -7.077 1.00 93.06 276 ARG A O 1
ATOM 2198 N N . TYR A 1 277 ? -28.486 10.435 -5.728 1.00 93.19 277 TYR A N 1
ATOM 2199 C CA . TYR A 1 277 ? -28.946 10.975 -4.449 1.00 93.19 277 TYR A CA 1
ATOM 2200 C C . TYR A 1 277 ? -27.749 11.268 -3.546 1.00 93.19 277 TYR A C 1
ATOM 2202 O O . TYR A 1 277 ? -27.202 10.380 -2.892 1.00 93.19 277 TYR A O 1
ATOM 2210 N N . ARG A 1 278 ? -27.332 12.536 -3.505 1.00 90.12 278 ARG A N 1
ATOM 2211 C CA . ARG A 1 278 ? -26.116 12.966 -2.800 1.00 90.12 278 ARG A CA 1
ATOM 2212 C C . ARG A 1 278 ? -26.161 12.659 -1.303 1.00 90.12 278 ARG A C 1
ATOM 2214 O O . ARG A 1 278 ? -25.152 12.275 -0.727 1.00 90.12 278 ARG A O 1
ATOM 2221 N N . GLU A 1 279 ? -27.333 12.768 -0.697 1.00 94.25 279 GLU A N 1
ATOM 2222 C CA . GLU A 1 279 ? -27.588 12.419 0.696 1.00 94.25 279 GLU A CA 1
ATOM 2223 C C . GLU A 1 279 ? -27.313 10.942 1.004 1.00 94.25 279 GLU A C 1
ATOM 2225 O O . GLU A 1 279 ? -26.983 10.617 2.138 1.00 94.25 279 GLU A O 1
ATOM 2230 N N . VAL A 1 280 ? -27.417 10.048 0.012 1.00 91.94 280 VAL A N 1
ATOM 2231 C CA . VAL A 1 280 ? -27.038 8.635 0.151 1.00 91.94 280 VAL A CA 1
ATOM 2232 C C . VAL A 1 280 ? -25.519 8.497 0.109 1.00 91.94 280 VAL A C 1
ATOM 2234 O O . VAL A 1 280 ? -24.951 7.829 0.965 1.00 91.94 280 VAL A O 1
ATOM 2237 N N . ALA A 1 281 ? -24.843 9.181 -0.819 1.00 90.06 281 ALA A N 1
ATOM 2238 C CA . ALA A 1 281 ? -23.380 9.179 -0.889 1.00 90.06 281 ALA A CA 1
ATOM 2239 C C . ALA A 1 281 ? -22.714 9.814 0.351 1.00 90.06 281 ALA A C 1
ATOM 2241 O O . ALA A 1 281 ? -21.588 9.465 0.697 1.00 90.06 281 ALA A O 1
ATOM 2242 N N . GLU A 1 282 ? -23.389 10.743 1.031 1.00 93.81 282 GLU A N 1
ATOM 2243 C CA . GLU A 1 282 ? -22.894 11.393 2.252 1.00 93.81 282 GLU A CA 1
ATOM 2244 C C . GLU A 1 282 ? -23.145 10.570 3.530 1.00 93.81 282 GLU A C 1
ATOM 2246 O O . GLU A 1 282 ? -22.578 10.892 4.578 1.00 93.81 282 GLU A O 1
ATOM 2251 N N . GLN A 1 283 ? -23.943 9.494 3.469 1.00 95.81 283 GLN A N 1
ATOM 2252 C CA . GLN A 1 283 ? -24.138 8.603 4.615 1.00 95.81 283 GLN A CA 1
ATOM 2253 C C . GLN A 1 283 ? -22.840 7.884 4.970 1.00 95.81 283 GLN A C 1
ATOM 2255 O O . GLN A 1 283 ? -22.169 7.288 4.128 1.00 95.81 283 GLN A O 1
ATOM 2260 N N . ILE A 1 284 ? -22.508 7.920 6.259 1.00 97.69 284 ILE A N 1
ATOM 2261 C CA . ILE A 1 284 ? -21.3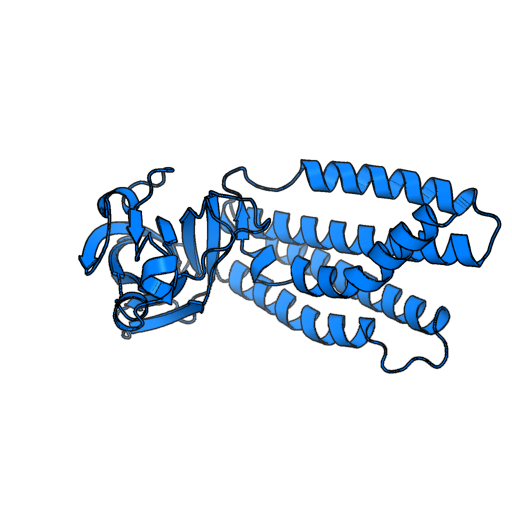29 7.257 6.800 1.00 97.69 284 ILE A CA 1
ATOM 2262 C C . ILE A 1 284 ? -21.755 5.925 7.401 1.00 97.69 284 ILE A C 1
ATOM 2264 O O . ILE A 1 284 ? -22.549 5.875 8.342 1.00 97.69 284 ILE A O 1
ATOM 2268 N N . SER A 1 285 ? -21.171 4.855 6.878 1.00 98.25 285 SER A N 1
ATOM 2269 C CA . SER A 1 285 ? -21.210 3.531 7.487 1.00 98.25 285 SER A CA 1
ATOM 2270 C C . SER A 1 285 ? -19.894 3.285 8.200 1.00 98.25 285 SER A C 1
ATOM 2272 O O . SER A 1 285 ? -18.835 3.593 7.660 1.00 98.25 285 SER A O 1
ATOM 2274 N N . ALA A 1 286 ? -19.931 2.778 9.424 1.00 98.44 286 ALA A N 1
ATOM 2275 C CA . ALA A 1 286 ? -18.736 2.666 10.239 1.00 98.44 286 ALA A CA 1
ATOM 2276 C C . ALA A 1 286 ? -18.733 1.425 11.120 1.00 98.44 286 ALA A C 1
ATOM 2278 O O . ALA A 1 286 ? -19.753 1.046 11.695 1.00 98.44 286 ALA A O 1
ATOM 2279 N N . VAL A 1 287 ? -17.539 0.874 11.307 1.00 98.69 287 VAL A N 1
ATOM 2280 C CA . VAL A 1 287 ? -17.240 -0.078 12.374 1.00 98.69 287 VAL A CA 1
ATOM 2281 C C . VAL A 1 287 ? -16.190 0.510 13.308 1.00 98.69 287 VAL A C 1
ATOM 2283 O O . VAL A 1 287 ? -15.167 1.040 12.874 1.00 98.69 287 VAL A O 1
ATOM 2286 N N . THR A 1 288 ? -16.447 0.415 14.608 1.00 98.69 288 THR A N 1
ATOM 2287 C CA . THR A 1 288 ? -15.462 0.657 15.660 1.00 98.69 288 THR A CA 1
ATOM 2288 C C . THR A 1 288 ? -15.049 -0.694 16.233 1.00 98.69 288 THR A C 1
ATOM 2290 O O . THR A 1 288 ? -15.861 -1.413 16.813 1.00 98.69 288 THR A O 1
ATOM 2293 N N . ILE A 1 289 ? -13.778 -1.024 16.057 1.00 98.62 289 ILE A N 1
ATOM 2294 C CA . ILE 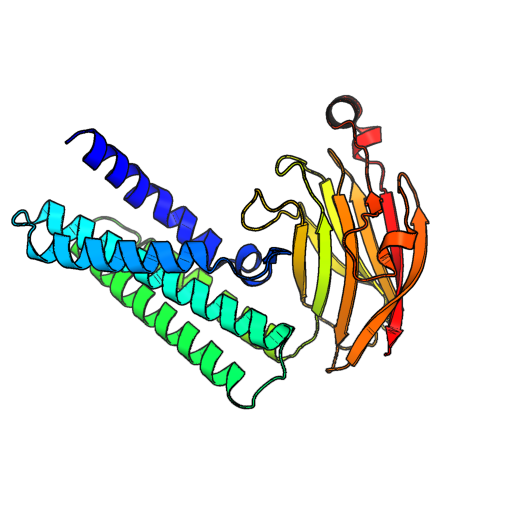A 1 289 ? -13.134 -2.284 16.409 1.00 98.62 289 ILE A CA 1
ATOM 2295 C C . ILE A 1 289 ? -12.355 -2.040 17.698 1.00 98.62 28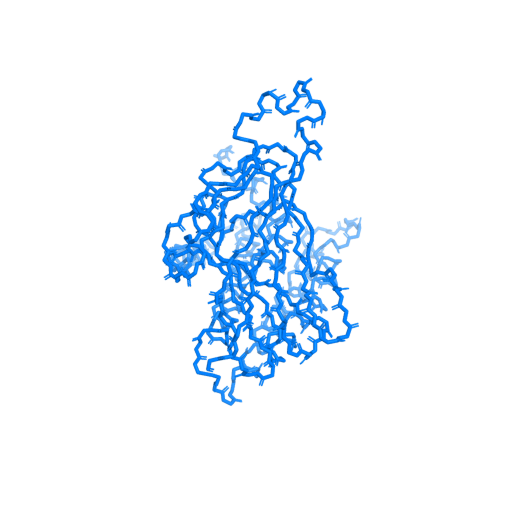9 ILE A C 1
ATOM 2297 O O . ILE A 1 289 ? -11.362 -1.315 17.687 1.00 98.62 289 ILE A O 1
ATOM 2301 N N . LYS A 1 290 ? -12.791 -2.612 18.819 1.00 98.50 290 LYS A N 1
ATOM 2302 C CA . LYS A 1 290 ? -12.003 -2.616 20.054 1.00 98.50 290 LYS A CA 1
ATOM 2303 C C . LYS A 1 290 ? -10.819 -3.561 19.875 1.00 98.50 290 LYS A C 1
ATOM 2305 O O . LYS A 1 290 ? -11.014 -4.692 19.432 1.00 98.50 290 LYS A O 1
ATOM 2310 N N . LEU A 1 291 ? -9.628 -3.093 20.232 1.00 98.12 291 LEU A N 1
ATOM 2311 C CA . LEU A 1 291 ? -8.389 -3.855 20.121 1.00 98.12 291 LEU A CA 1
ATOM 2312 C C . LEU A 1 291 ? -7.883 -4.258 21.509 1.00 98.12 291 LEU A C 1
ATOM 2314 O O . LEU A 1 291 ? -8.034 -3.503 22.471 1.00 98.12 291 LEU A O 1
ATOM 2318 N N . THR A 1 292 ? -7.286 -5.444 21.604 1.00 97.44 292 THR A N 1
ATOM 2319 C CA . THR A 1 292 ? -6.656 -5.953 22.828 1.00 97.44 292 THR A CA 1
ATOM 2320 C C . THR A 1 292 ? -5.300 -6.578 22.520 1.00 97.44 292 THR A C 1
ATOM 2322 O O . THR A 1 292 ? -5.112 -7.152 21.447 1.00 97.44 292 THR A O 1
ATOM 2325 N N . GLU A 1 293 ? -4.359 -6.447 23.452 1.00 96.94 293 GLU A N 1
ATOM 2326 C CA . GLU A 1 293 ? -3.020 -7.040 23.352 1.00 96.94 293 GLU A CA 1
ATOM 2327 C C . GLU A 1 293 ? -3.105 -8.573 23.440 1.00 96.94 293 GLU A C 1
ATOM 2329 O O . GLU A 1 293 ? -3.906 -9.105 24.219 1.00 96.94 293 GLU A O 1
ATOM 2334 N N . LYS A 1 294 ? -2.289 -9.273 22.647 1.00 89.88 294 LYS A N 1
ATOM 2335 C CA . LYS A 1 294 ? -2.154 -10.736 22.653 1.00 89.88 294 LYS A CA 1
ATOM 2336 C C . LYS A 1 294 ? -0.731 -11.184 22.942 1.00 89.88 294 LYS A C 1
ATOM 2338 O O . LYS A 1 294 ? 0.207 -10.518 22.454 1.00 89.88 294 LYS A O 1
#

pLDDT: mean 89.65, std 11.54, range [38.69, 98.75]

Sequence (294 aa):
DEVLLDAMRTWTEKTYSKFSSLLSQGYLLNFNFNGMPYAVEANRRLQKAIIKNAIQRTKTLPGRRILEEISFCLEIESAAFELKETLHGMIYGARCDNTEALLMSHLDRIRHLGDSYSLQWERLRPGIKPNCIRQEFDRLLPQLEEIIKRVAKGDFIKVLFCLPNGYGAAWTKISIATEQGEALVAQGVFKGSPLEASYYERIFFLESDAAPKSLRIEVSGYGVQGVCHASAEINGKLYLPEKIVAAGQVDNPDFILDDDCKTCWLGEPDADKAWRYREVAEQISAVTIKLTEK